Protein AF-A0A8X6K5Q6-F1 (afdb_monomer_lite)

Foldseek 3Di:
DPVLVV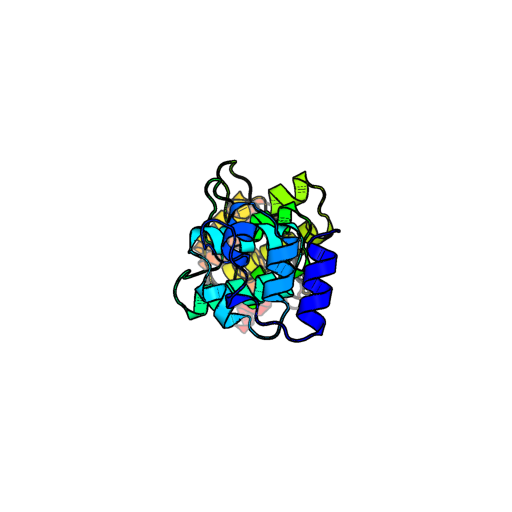LVVCLVVVHDQQQVADPVRQRPLAVCLVVVVLSVVVSVCVHPPNPVSCVSDDPVSLVSSLLVCLLVQVQVVNVVSVVVCCVVVVDVAQCDADPQRQGSLLNNLLNLNQVSNCCRCPVGVHDQLGATNVRDGSLRSNVVNVSPSSNVVSLVSLQVQLLVCLLVLVQVSVVSSVVVVNDQCDADPQGDGSLLNNLLNVNLVNNVVSVVVPHDLQGDGLFDGSLLSNLNNVDPSSNVVSLVSCVVVDVDSPCQQCPGGPVGDGSVNSNVVVVD

Organism: Trichonephila clavata (NCBI:txid2740835)

Radius of gyration: 26.66 Å; chains: 1; bounding box: 66×34×77 Å

Secondary structure (DSSP, 8-state):
--HHHHHHHHHHTT--GGG-B-TT--BHHHHHHHTT-HHHHHHHHHSS-HHHHHHHS-HHHHHHHHHHHHHHT-HHHHHHHHHHHHHTTS-S-TT---TTS--HHHHHHHTT-HHHHHIIIIIT---TT---TTS--HHHHHHHTT-HHHHHHHHHHHHHHHHHHHHHT-HHHHHHHHHTT--TT---TT---HHHHHHHHT-HHHHHHHHHTT--TT-B-SS-BHHHHHHHTT-HHHHHHHHHHHHHH-S--HHHHT---SSS--HHHHHHHHT-

InterPro domains:
  IPR002110 Ankyrin repeat [PF12796] (31-130)
  IPR002110 Ankyrin repeat [PF12796] (162-246)
  IPR002110 Ankyrin repeat [PR01415] (101-116)
  IPR002110 Ankyrin repeat [PR01415] (206-220)
  IPR002110 Ankyrin repeat [PS50088] (100-133)
  IPR002110 Ankyrin repeat [PS50088] (162-189)
  IPR002110 Ankyrin repeat [PS50088] (190-222)
  IPR002110 Ankyrin repeat [SM00248] (24-53)
  IPR002110 Ankyrin repeat [SM00248] (100-130)
  IPR002110 Ankyrin repeat [SM00248] (157-186)
  IPR002110 Ankyrin repeat [SM00248] (190-219)
  IPR002110 Ankyrin repeat [SM00248] (222-251)
  IPR036770 Ankyrin repeat-containing domain superfamily [G3DSA:1.25.40.20] (6-158)
  IPR036770 Ankyrin repeat-containing domain superfamily [G3DSA:1.25.40.20] (159-222)
  IPR036770 Ankyrin repeat-containing domain superfamily [G3DSA:1.25.40.20] (223-276)
  IPR036770 Ankyrin repeat-containing domain superfamily [SSF48403] (10-275)

Sequence (276 aa):
MDIGILLSFLLRNNANFSDLKNAEKDSLLDYSAQNFDWDIVKLFIENDRRDDYFDQLDDQQRMCCLYHFISVGNLGITKFFIEQLIRKERISSVNVPSNHGETFLHLAAKNDKLDIVQYLVNEKGADITVINTDKKTPKDLATEKNCTSVVEFLEQALQKRLFYAAVQGDLDMVKTLINQGVNIDVKDNDNWTSLHFATYTGHLELVKYLLEEGANVLAKNNHDTVLHLAVSSNKEEIIKLVLDKIKETQRDVSQYIDAKDTEGDTPLMWAAENGE

Structure (mmCIF, N/CA/C/O backbone):
data_AF-A0A8X6K5Q6-F1
#
_entry.id   AF-A0A8X6K5Q6-F1
#
loop_
_atom_site.group_PDB
_atom_site.id
_atom_site.type_symbol
_atom_site.label_atom_id
_atom_site.label_alt_id
_atom_site.label_comp_id
_atom_site.label_asym_id
_atom_site.label_entity_id
_atom_site.label_seq_id
_atom_site.pdbx_PDB_ins_code
_atom_site.Cartn_x
_atom_site.Cartn_y
_atom_site.Cartn_z
_atom_site.occupancy
_atom_site.B_iso_or_equiv
_atom_site.auth_seq_id
_atom_site.auth_comp_id
_atom_site.auth_asym_id
_atom_site.auth_atom_id
_atom_site.pdbx_PDB_model_num
ATOM 1 N N . MET A 1 1 ? 25.560 11.903 -39.028 1.00 54.06 1 MET A N 1
ATOM 2 C CA . MET A 1 1 ? 24.178 11.404 -39.157 1.00 54.06 1 MET A CA 1
ATOM 3 C C . MET A 1 1 ? 23.832 10.813 -37.814 1.00 54.06 1 MET A C 1
ATOM 5 O O . MET A 1 1 ? 24.610 9.999 -37.337 1.00 54.06 1 MET A O 1
ATOM 9 N N . ASP A 1 2 ? 22.781 11.309 -37.173 1.00 73.38 2 ASP A N 1
ATOM 10 C CA . ASP A 1 2 ? 22.318 10.762 -35.899 1.00 73.38 2 ASP A CA 1
ATOM 11 C C . ASP A 1 2 ? 21.959 9.284 -36.107 1.00 73.38 2 ASP A C 1
ATOM 13 O O . ASP A 1 2 ? 21.214 8.947 -37.037 1.00 73.38 2 ASP A O 1
ATOM 17 N N . ILE A 1 3 ? 22.559 8.402 -35.308 1.00 68.56 3 ILE A N 1
ATOM 18 C CA . ILE A 1 3 ? 22.386 6.958 -35.456 1.00 68.56 3 ILE A CA 1
ATOM 19 C C . ILE A 1 3 ? 20.924 6.560 -35.213 1.00 68.56 3 ILE A C 1
ATOM 21 O O . ILE A 1 3 ? 20.424 5.673 -35.898 1.00 68.56 3 ILE A O 1
ATOM 25 N N . GLY A 1 4 ? 20.193 7.289 -34.362 1.00 65.88 4 GLY A N 1
ATOM 26 C CA . GLY A 1 4 ? 18.762 7.098 -34.133 1.00 65.88 4 GLY A CA 1
ATOM 27 C C . GLY A 1 4 ? 17.911 7.446 -35.358 1.00 65.88 4 GLY A C 1
ATOM 28 O O . GLY A 1 4 ? 16.949 6.741 -35.674 1.00 65.88 4 GLY A O 1
ATOM 29 N N . ILE A 1 5 ? 18.287 8.474 -36.130 1.00 71.94 5 ILE A N 1
ATOM 30 C CA . ILE A 1 5 ? 17.605 8.813 -37.396 1.00 71.94 5 ILE A CA 1
ATOM 31 C C . ILE A 1 5 ? 17.843 7.721 -38.444 1.00 71.94 5 ILE A C 1
ATOM 33 O O . ILE A 1 5 ? 16.908 7.307 -39.131 1.00 71.94 5 ILE A O 1
ATOM 37 N N . LEU A 1 6 ? 19.075 7.219 -38.557 1.00 73.69 6 LEU A N 1
ATOM 38 C CA . LEU A 1 6 ? 19.376 6.126 -39.481 1.00 73.69 6 LEU A CA 1
ATOM 39 C C . LEU A 1 6 ? 18.628 4.845 -39.085 1.00 73.69 6 LEU A C 1
ATOM 41 O O . LEU A 1 6 ? 18.011 4.210 -39.937 1.00 73.69 6 LEU A O 1
ATOM 45 N N . LEU A 1 7 ? 18.649 4.478 -37.803 1.00 71.56 7 LEU A N 1
ATOM 46 C CA . LEU A 1 7 ? 17.993 3.271 -37.304 1.00 71.56 7 LEU A CA 1
ATOM 47 C C . LEU A 1 7 ? 16.475 3.355 -37.449 1.00 71.56 7 LEU A C 1
ATOM 49 O O . LEU A 1 7 ? 15.870 2.416 -37.953 1.00 71.56 7 LEU A O 1
ATOM 53 N N . SER A 1 8 ? 15.854 4.488 -37.113 1.00 70.25 8 SER A N 1
ATOM 54 C CA . SER A 1 8 ? 14.412 4.687 -37.324 1.00 70.25 8 SER A CA 1
ATOM 55 C C . SER A 1 8 ? 14.015 4.623 -38.803 1.00 70.25 8 SER A C 1
ATOM 57 O O . SER A 1 8 ? 12.968 4.064 -39.134 1.00 70.25 8 SER A O 1
ATOM 59 N N . PHE A 1 9 ? 14.856 5.128 -39.713 1.00 76.06 9 PHE A N 1
ATOM 60 C CA . PHE A 1 9 ? 14.654 4.958 -41.152 1.00 76.06 9 PHE A CA 1
ATOM 61 C C . PHE A 1 9 ? 14.750 3.486 -41.570 1.00 76.06 9 PHE A C 1
ATOM 63 O O . PHE A 1 9 ? 13.874 2.996 -42.279 1.00 76.06 9 PHE A O 1
ATOM 70 N N . LEU A 1 10 ? 15.775 2.764 -41.116 1.00 72.44 10 LEU A N 1
ATOM 71 C CA . LEU A 1 10 ? 15.946 1.340 -41.416 1.00 72.44 10 LEU A CA 1
ATOM 72 C C . LEU A 1 10 ? 14.783 0.497 -40.859 1.00 72.44 10 LEU A C 1
ATOM 74 O O . LEU A 1 10 ? 14.306 -0.414 -41.535 1.00 72.44 10 LEU A O 1
ATOM 78 N N . LEU A 1 11 ? 14.279 0.847 -39.672 1.00 67.56 11 LEU A N 1
ATOM 79 C CA . LEU A 1 11 ? 13.154 0.188 -39.007 1.00 67.56 11 LEU A CA 1
ATOM 80 C C . LEU A 1 11 ? 11.868 0.330 -39.822 1.00 67.56 11 LEU A C 1
ATOM 82 O O . LEU A 1 11 ? 11.194 -0.659 -40.093 1.00 67.56 11 LEU A O 1
ATOM 86 N N . ARG A 1 12 ? 11.581 1.540 -40.322 1.00 69.94 12 ARG A N 1
ATOM 87 C CA . ARG A 1 12 ? 10.435 1.799 -41.216 1.00 69.94 12 ARG A CA 1
ATOM 88 C C . ARG A 1 12 ? 10.497 1.033 -42.540 1.00 69.94 12 ARG A C 1
ATOM 90 O O . ARG A 1 12 ? 9.484 0.942 -43.225 1.00 69.94 12 ARG A O 1
ATOM 97 N N . ASN A 1 13 ? 11.663 0.505 -42.907 1.00 74.38 13 ASN A N 1
ATOM 98 C CA . ASN A 1 13 ? 11.880 -0.260 -44.132 1.00 74.38 13 ASN A CA 1
ATOM 99 C C . ASN A 1 13 ? 12.03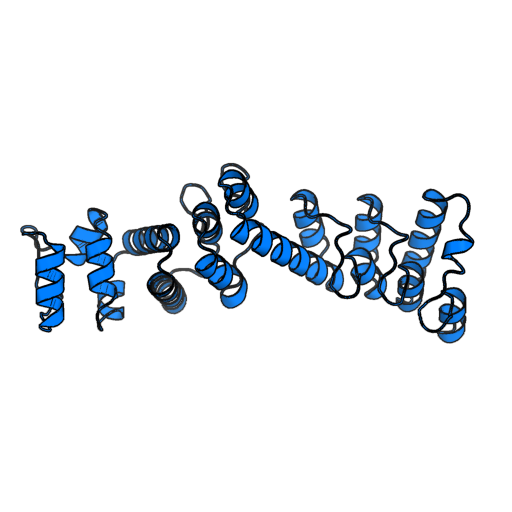3 -1.774 -43.877 1.00 74.38 13 ASN A C 1
ATOM 101 O O . ASN A 1 13 ? 12.533 -2.482 -44.748 1.00 74.38 13 ASN A O 1
ATOM 105 N N . ASN A 1 14 ? 11.602 -2.284 -42.713 1.00 67.88 14 ASN A N 1
ATOM 106 C CA . ASN A 1 14 ? 11.665 -3.707 -42.343 1.00 67.88 14 ASN A CA 1
ATOM 107 C C . ASN A 1 14 ? 13.076 -4.318 -42.426 1.00 67.88 14 ASN A C 1
ATOM 109 O O . ASN A 1 14 ? 13.229 -5.505 -42.726 1.00 67.88 14 ASN A O 1
ATOM 113 N N . ALA A 1 15 ? 14.122 -3.526 -42.169 1.00 66.75 15 ALA A N 1
ATOM 114 C CA . ALA A 1 15 ? 15.468 -4.074 -42.062 1.00 66.75 15 ALA A CA 1
ATOM 115 C C . ALA A 1 15 ? 15.535 -5.093 -40.907 1.00 66.75 15 ALA A C 1
ATOM 117 O O . ALA A 1 15 ? 14.907 -4.910 -39.866 1.00 66.75 15 ALA A O 1
ATOM 118 N N . ASN A 1 16 ? 16.283 -6.184 -41.085 1.00 64.50 16 ASN A N 1
ATOM 119 C CA . ASN A 1 16 ? 16.520 -7.146 -40.013 1.00 64.50 16 ASN A CA 1
ATOM 120 C C . ASN A 1 16 ? 17.757 -6.721 -39.212 1.00 64.50 16 ASN A C 1
ATOM 122 O O . ASN A 1 16 ? 18.869 -6.720 -39.738 1.00 64.50 16 ASN A O 1
ATOM 126 N N . PHE A 1 17 ? 17.567 -6.343 -37.950 1.00 62.47 17 PHE A N 1
ATOM 127 C CA . PHE A 1 17 ? 18.635 -5.781 -37.118 1.00 62.47 17 PHE A CA 1
ATOM 128 C C . PHE A 1 17 ? 19.492 -6.853 -36.439 1.00 62.47 17 PHE A C 1
ATOM 130 O O . PHE A 1 17 ? 20.546 -6.514 -35.908 1.00 62.47 17 PHE A O 1
ATOM 137 N N . SER A 1 18 ? 19.104 -8.136 -36.512 1.00 58.97 18 SER A N 1
ATOM 138 C CA . SER A 1 18 ? 19.911 -9.259 -36.002 1.00 58.97 18 SER A CA 1
ATOM 139 C C . SER A 1 18 ? 21.313 -9.329 -36.619 1.00 58.97 18 SER A C 1
ATOM 141 O O . SER A 1 18 ? 22.222 -9.931 -36.046 1.00 58.97 18 SER A O 1
ATOM 143 N N . ASP A 1 19 ? 21.484 -8.716 -37.792 1.00 59.59 19 ASP A N 1
ATOM 144 C CA . ASP A 1 19 ? 22.719 -8.756 -38.570 1.00 59.59 19 ASP A CA 1
ATOM 145 C C . ASP A 1 19 ? 23.570 -7.489 -38.389 1.00 59.59 19 ASP A C 1
ATOM 147 O O . ASP A 1 19 ? 24.724 -7.454 -38.824 1.00 59.59 19 ASP A O 1
ATOM 151 N N . LEU A 1 20 ? 23.033 -6.451 -37.732 1.00 63.94 20 LEU A N 1
ATOM 152 C CA . LEU A 1 20 ? 23.785 -5.242 -37.413 1.00 63.94 20 LEU A CA 1
ATOM 153 C C . LEU A 1 20 ? 24.695 -5.530 -36.232 1.00 63.94 20 LEU A C 1
ATOM 155 O O . LEU A 1 20 ? 24.295 -5.445 -35.072 1.00 63.94 20 LEU A O 1
ATOM 159 N N . LYS A 1 21 ? 25.930 -5.884 -36.562 1.00 64.25 21 LYS A N 1
ATOM 160 C CA . LYS A 1 21 ? 26.968 -6.163 -35.588 1.00 64.25 21 LYS A CA 1
ATOM 161 C C . LYS A 1 21 ? 28.014 -5.061 -35.573 1.00 64.25 21 LYS A C 1
ATOM 163 O O . LYS A 1 21 ? 28.342 -4.501 -36.621 1.00 64.25 21 LYS A O 1
ATOM 168 N N . ASN A 1 22 ? 28.538 -4.753 -34.391 1.00 63.75 22 ASN A N 1
ATOM 169 C CA . ASN A 1 22 ? 29.693 -3.865 -34.267 1.00 63.75 22 ASN A CA 1
ATOM 170 C C . ASN A 1 22 ? 30.965 -4.556 -34.821 1.00 63.75 22 ASN A C 1
ATOM 172 O O . ASN A 1 22 ? 30.940 -5.710 -35.262 1.00 63.75 22 ASN A O 1
ATOM 176 N N . ALA A 1 23 ? 32.103 -3.855 -34.798 1.00 60.56 23 ALA A N 1
ATOM 177 C CA . ALA A 1 23 ? 33.383 -4.407 -35.258 1.00 60.56 23 ALA A CA 1
ATOM 178 C C . ALA A 1 23 ? 33.829 -5.665 -34.478 1.00 60.56 23 ALA A C 1
ATOM 180 O O . ALA A 1 23 ? 34.591 -6.476 -35.005 1.00 60.56 23 ALA A O 1
ATOM 181 N N . GLU A 1 24 ? 33.322 -5.844 -33.258 1.00 57.84 24 GLU A N 1
ATOM 182 C CA . GLU A 1 24 ? 33.603 -6.965 -32.354 1.00 57.84 24 GLU A CA 1
ATOM 183 C C . GLU A 1 24 ? 32.607 -8.130 -32.518 1.00 57.84 24 GLU A C 1
ATOM 185 O O . GLU A 1 24 ? 32.797 -9.196 -31.940 1.00 57.84 24 GLU A O 1
ATOM 190 N N . LYS A 1 25 ? 31.635 -7.989 -33.433 1.00 60.16 25 LYS A N 1
ATOM 191 C CA . LYS A 1 25 ? 30.542 -8.927 -33.743 1.00 60.16 25 LYS A CA 1
ATOM 192 C C . LYS A 1 25 ? 29.409 -8.994 -32.710 1.00 60.16 25 LYS A C 1
ATOM 194 O O . LYS A 1 25 ? 28.555 -9.878 -32.847 1.00 60.16 25 LYS A O 1
ATOM 199 N N . ASP A 1 26 ? 29.349 -8.072 -31.758 1.00 65.75 26 ASP A N 1
ATOM 200 C CA . ASP A 1 26 ? 28.213 -7.967 -30.838 1.00 65.75 26 ASP A CA 1
ATOM 201 C C . ASP A 1 26 ? 26.988 -7.442 -31.576 1.00 65.75 26 ASP A C 1
ATOM 203 O O . ASP A 1 26 ? 27.114 -6.601 -32.473 1.00 65.75 26 ASP A O 1
ATOM 207 N N . SER A 1 27 ? 25.802 -7.921 -31.192 1.00 73.81 27 SER A N 1
ATOM 208 C CA . SER A 1 27 ? 24.539 -7.338 -31.649 1.00 73.81 27 SER A CA 1
ATOM 209 C C . SER A 1 27 ? 24.523 -5.848 -31.310 1.00 73.81 27 SER A C 1
ATOM 211 O O . SER A 1 27 ? 24.939 -5.450 -30.220 1.00 73.81 27 SER A O 1
ATOM 213 N N . LEU A 1 28 ? 24.026 -5.003 -32.217 1.00 73.50 28 LEU A N 1
ATOM 214 C CA . LEU A 1 28 ? 23.855 -3.577 -31.934 1.00 73.50 28 LEU A CA 1
ATOM 215 C C . LEU A 1 28 ? 22.991 -3.353 -30.684 1.00 73.50 28 LEU A C 1
ATOM 217 O O . LEU A 1 28 ? 23.249 -2.419 -29.935 1.00 73.50 28 LEU A O 1
ATOM 221 N N . LEU A 1 29 ? 22.021 -4.239 -30.430 1.00 74.06 29 LEU A N 1
ATOM 222 C CA . LEU A 1 29 ? 21.218 -4.214 -29.210 1.00 74.06 29 LEU A CA 1
ATOM 223 C C . LEU A 1 29 ? 22.078 -4.427 -27.955 1.00 74.06 29 LEU A C 1
ATOM 225 O O . LEU A 1 29 ? 21.969 -3.643 -27.014 1.00 74.06 29 LEU A O 1
ATOM 229 N N . ASP A 1 30 ? 22.948 -5.441 -27.960 1.00 72.44 30 ASP A N 1
ATOM 230 C CA . ASP A 1 30 ? 23.836 -5.746 -26.831 1.00 72.44 30 ASP A CA 1
ATOM 231 C C . ASP A 1 30 ? 24.813 -4.598 -26.590 1.00 72.44 30 ASP A C 1
ATOM 233 O O . ASP A 1 30 ? 24.982 -4.152 -25.456 1.00 72.44 30 ASP A O 1
ATOM 237 N N . TYR A 1 31 ? 25.402 -4.060 -27.661 1.00 75.38 31 TYR A N 1
ATOM 238 C CA . TYR A 1 31 ? 26.300 -2.914 -27.580 1.00 75.38 31 TYR A CA 1
ATOM 239 C C . TYR A 1 31 ? 25.591 -1.672 -27.023 1.00 75.38 31 TYR A C 1
ATOM 241 O O . TYR A 1 31 ? 26.119 -1.012 -26.127 1.00 75.38 31 TYR A O 1
ATOM 249 N N . SER A 1 32 ? 24.385 -1.356 -27.503 1.00 78.44 32 SER A N 1
ATOM 250 C CA . SER A 1 32 ? 23.593 -0.233 -26.994 1.00 78.44 32 SER A CA 1
ATOM 251 C C . SER A 1 32 ? 23.201 -0.430 -25.530 1.00 78.44 32 SER A C 1
ATOM 253 O O . SER A 1 32 ? 23.339 0.502 -24.743 1.00 78.44 32 SER A O 1
ATOM 255 N N . ALA A 1 33 ? 22.799 -1.637 -25.126 1.00 78.19 33 ALA A N 1
ATOM 256 C CA . ALA A 1 33 ? 22.490 -1.940 -23.731 1.00 78.19 33 ALA A CA 1
ATOM 257 C C . ALA A 1 33 ? 23.728 -1.829 -22.820 1.00 78.19 33 ALA A C 1
ATOM 259 O O . ALA A 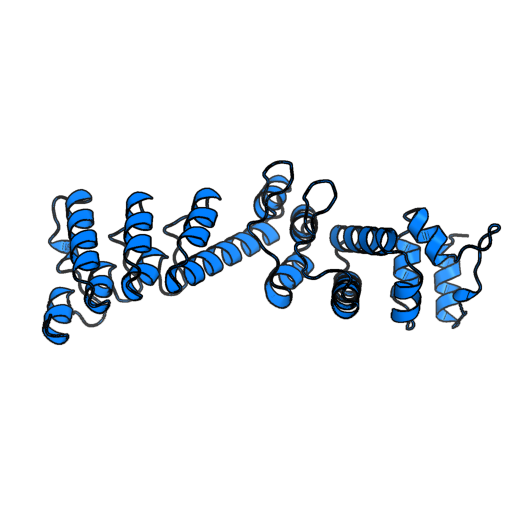1 33 ? 23.635 -1.259 -21.735 1.00 78.19 33 ALA A O 1
ATOM 260 N N . GLN A 1 34 ? 24.897 -2.310 -23.266 1.00 77.88 34 GLN A N 1
ATOM 261 C CA . GLN A 1 34 ? 26.168 -2.179 -22.535 1.00 77.88 34 GLN A CA 1
ATOM 262 C C . GLN A 1 34 ? 26.615 -0.721 -22.381 1.00 77.88 34 GLN A C 1
ATOM 264 O O . GLN A 1 34 ? 27.179 -0.352 -21.353 1.00 77.88 34 GLN A O 1
ATOM 269 N N . ASN A 1 35 ? 26.361 0.110 -23.394 1.00 79.56 35 ASN A N 1
ATOM 270 C CA . ASN A 1 35 ? 26.736 1.525 -23.405 1.00 79.56 35 ASN A CA 1
ATOM 271 C C . ASN A 1 35 ? 25.619 2.455 -22.906 1.00 79.56 35 ASN A C 1
ATOM 273 O O . ASN A 1 35 ? 25.768 3.672 -22.992 1.00 79.56 35 ASN A O 1
ATOM 277 N N . PHE A 1 36 ? 24.534 1.907 -22.345 1.00 78.38 36 PHE A N 1
ATOM 278 C CA . PHE A 1 36 ? 23.407 2.671 -21.798 1.00 78.38 36 PHE A CA 1
ATOM 279 C C . PHE A 1 36 ? 22.699 3.568 -22.838 1.00 78.38 36 PHE A C 1
ATOM 281 O O . PHE A 1 36 ? 22.115 4.594 -22.487 1.00 78.38 36 PHE A O 1
ATOM 288 N N . ASP A 1 37 ? 22.731 3.183 -24.118 1.00 80.81 37 ASP A N 1
ATOM 289 C CA . ASP A 1 37 ? 22.041 3.872 -25.213 1.00 80.81 37 ASP A CA 1
ATOM 290 C C . ASP A 1 37 ? 20.584 3.396 -25.311 1.00 80.81 37 ASP A C 1
ATOM 292 O O . ASP A 1 37 ? 20.189 2.560 -26.134 1.00 80.81 37 ASP A O 1
ATOM 296 N N . TRP A 1 38 ? 19.779 3.899 -24.380 1.00 80.38 38 TRP A N 1
ATOM 297 C CA . TRP A 1 38 ? 18.416 3.431 -24.171 1.00 80.38 38 TRP A CA 1
ATOM 298 C C . TRP A 1 38 ? 17.426 3.873 -25.242 1.00 80.38 38 TRP A C 1
ATOM 300 O O . TRP A 1 38 ? 16.400 3.215 -25.408 1.00 80.38 38 TRP A O 1
ATOM 310 N N . ASP A 1 39 ? 17.727 4.929 -25.996 1.00 77.50 39 ASP A N 1
ATOM 311 C CA . ASP A 1 39 ? 16.902 5.350 -27.128 1.00 77.50 39 ASP A CA 1
ATOM 312 C C . ASP A 1 39 ? 16.972 4.319 -28.256 1.00 77.50 39 ASP A C 1
ATOM 314 O O . ASP A 1 39 ? 15.946 3.959 -28.838 1.00 77.50 39 ASP A O 1
ATOM 318 N N . ILE A 1 40 ? 18.160 3.759 -28.506 1.00 76.06 40 ILE A N 1
ATOM 319 C CA . ILE A 1 40 ? 18.309 2.643 -29.439 1.00 76.06 40 ILE A CA 1
ATOM 320 C C . ILE A 1 40 ? 17.610 1.398 -28.891 1.00 76.06 40 ILE A C 1
ATOM 322 O O . ILE A 1 40 ? 16.802 0.801 -29.597 1.00 76.06 40 ILE A O 1
ATOM 326 N N . VAL A 1 41 ? 17.840 1.025 -27.629 1.00 77.06 41 VAL A N 1
ATOM 327 C CA . VAL A 1 41 ? 17.178 -0.150 -27.024 1.00 77.06 41 VAL A CA 1
ATOM 328 C C . VAL A 1 41 ? 15.650 -0.028 -27.102 1.00 77.06 41 VAL A C 1
ATOM 330 O O . VAL A 1 41 ? 14.968 -0.972 -27.502 1.00 77.06 41 VAL A O 1
ATOM 333 N N . LYS A 1 42 ? 15.109 1.159 -26.805 1.00 78.81 42 LYS A N 1
ATOM 334 C CA . LYS A 1 42 ? 13.686 1.485 -26.945 1.00 78.81 42 LYS A CA 1
ATOM 335 C C . LYS A 1 42 ? 13.202 1.268 -28.371 1.00 78.81 42 LYS A C 1
ATOM 337 O O . LYS A 1 42 ? 12.192 0.596 -28.554 1.00 78.81 42 LYS A O 1
ATOM 342 N N . LEU A 1 43 ? 13.918 1.804 -29.363 1.00 77.56 43 LEU A N 1
ATOM 343 C CA . LEU A 1 43 ? 13.578 1.608 -30.769 1.00 77.56 43 LEU A CA 1
ATOM 344 C C . LEU A 1 43 ? 13.499 0.117 -31.093 1.00 77.56 43 LEU A C 1
ATOM 346 O O . LEU A 1 43 ? 12.496 -0.321 -31.636 1.00 77.56 43 LEU A O 1
ATOM 350 N N . PHE A 1 44 ? 14.487 -0.687 -30.710 1.00 76.06 44 PHE A N 1
ATOM 351 C CA . PHE A 1 44 ? 14.461 -2.132 -30.949 1.00 76.06 44 PHE A CA 1
ATOM 352 C C . PHE A 1 44 ? 13.229 -2.810 -30.324 1.00 76.06 44 PHE A C 1
ATOM 354 O O . PHE A 1 44 ? 12.520 -3.542 -31.015 1.00 76.06 44 PHE A O 1
ATOM 361 N N . ILE A 1 45 ? 12.918 -2.507 -29.060 1.00 74.88 45 ILE A N 1
ATOM 362 C CA . ILE A 1 45 ? 11.758 -3.070 -28.348 1.00 74.88 45 ILE A CA 1
ATOM 363 C C . ILE A 1 45 ? 10.429 -2.595 -28.954 1.00 74.88 45 ILE A C 1
ATOM 365 O O . ILE A 1 45 ? 9.453 -3.335 -28.985 1.00 74.88 45 ILE A O 1
ATOM 369 N N . GLU A 1 46 ? 10.322 -1.361 -29.435 1.00 75.06 46 GLU A N 1
ATOM 370 C CA . GLU A 1 46 ? 9.049 -0.861 -29.966 1.00 75.06 46 GLU A CA 1
ATOM 371 C C . GLU A 1 46 ? 8.633 -1.539 -31.278 1.00 75.06 46 GLU A C 1
ATOM 373 O O . GLU A 1 46 ? 7.447 -1.522 -31.609 1.00 75.06 46 GLU A O 1
ATOM 378 N N . ASN A 1 47 ? 9.560 -2.201 -31.969 1.00 73.25 47 ASN A N 1
ATOM 379 C CA . ASN A 1 47 ? 9.274 -2.938 -33.195 1.00 73.25 47 ASN A CA 1
ATOM 380 C C . ASN A 1 47 ? 8.717 -4.346 -32.933 1.00 73.25 47 ASN A C 1
ATOM 382 O O . ASN A 1 47 ? 8.933 -4.931 -31.875 1.00 73.25 47 ASN A O 1
ATOM 386 N N . ASP A 1 48 ? 8.023 -4.909 -33.930 1.00 59.34 48 ASP A N 1
ATOM 387 C CA . ASP A 1 48 ? 7.192 -6.134 -33.870 1.00 59.34 48 ASP A CA 1
ATOM 388 C C . ASP A 1 48 ? 7.900 -7.447 -33.441 1.00 59.34 48 ASP A C 1
ATOM 390 O O . ASP A 1 48 ? 7.291 -8.515 -33.466 1.00 59.34 48 ASP A O 1
ATOM 394 N N . ARG A 1 49 ? 9.172 -7.412 -33.016 1.00 63.34 49 ARG A N 1
ATOM 395 C CA . ARG A 1 49 ? 9.969 -8.584 -32.588 1.00 63.34 49 ARG A CA 1
ATOM 396 C C . ARG A 1 49 ? 10.453 -8.505 -31.137 1.00 63.34 49 ARG A C 1
ATOM 398 O O . ARG A 1 49 ? 11.587 -8.848 -30.821 1.00 63.34 49 ARG A O 1
ATOM 405 N N . ARG A 1 50 ? 9.584 -8.044 -30.238 1.00 67.12 50 ARG A N 1
ATOM 406 C CA . ARG A 1 50 ? 9.883 -7.835 -28.809 1.00 67.12 50 ARG A CA 1
ATOM 407 C C . ARG A 1 50 ? 10.488 -9.042 -28.087 1.00 67.12 50 ARG A C 1
ATOM 409 O O . ARG A 1 50 ? 11.423 -8.869 -27.308 1.00 67.12 50 ARG A O 1
ATOM 416 N N . ASP A 1 51 ? 9.967 -10.239 -28.347 1.00 69.56 51 ASP A N 1
ATOM 417 C CA . ASP A 1 51 ? 10.403 -11.464 -27.663 1.00 69.56 51 ASP A CA 1
ATOM 418 C C . ASP A 1 51 ? 11.843 -11.855 -28.056 1.00 69.56 51 ASP A C 1
ATOM 420 O O . ASP A 1 51 ? 12.648 -12.161 -27.177 1.00 69.56 51 ASP A O 1
ATOM 424 N N . ASP A 1 52 ? 12.203 -11.738 -29.342 1.00 73.19 52 ASP A N 1
ATOM 425 C CA . ASP A 1 52 ? 13.555 -12.045 -29.839 1.00 73.19 52 ASP A CA 1
ATOM 426 C C . ASP A 1 52 ? 14.617 -11.140 -29.199 1.00 73.19 52 ASP A C 1
ATOM 428 O O . ASP A 1 52 ? 15.727 -11.579 -28.900 1.00 73.19 52 ASP A O 1
ATOM 432 N N . TYR A 1 53 ? 14.283 -9.864 -28.988 1.00 75.00 53 TYR A N 1
ATOM 433 C CA . TYR A 1 53 ? 15.194 -8.892 -28.384 1.00 75.00 53 TYR A CA 1
ATOM 434 C C . TYR A 1 53 ? 15.344 -9.093 -26.881 1.00 75.00 53 TYR A C 1
ATOM 436 O O . TYR A 1 53 ? 16.451 -8.996 -26.357 1.00 75.00 53 TYR A O 1
ATOM 444 N N . PHE A 1 54 ? 14.257 -9.418 -26.181 1.00 79.12 54 PHE A N 1
ATOM 445 C CA . PHE A 1 54 ? 14.327 -9.725 -24.756 1.00 79.12 54 PHE A CA 1
ATOM 446 C C . PHE A 1 54 ? 15.249 -10.924 -24.477 1.00 79.12 54 PHE A C 1
ATOM 448 O O . PHE A 1 54 ? 15.976 -10.933 -23.481 1.00 79.12 54 PHE A O 1
ATOM 455 N N . ASP A 1 55 ? 15.239 -11.926 -25.360 1.00 81.94 55 ASP A N 1
ATOM 456 C CA . ASP A 1 55 ? 16.055 -13.134 -25.224 1.00 81.94 55 ASP A CA 1
ATOM 457 C C . ASP A 1 55 ? 17.545 -12.926 -25.540 1.00 81.94 55 ASP A C 1
ATOM 459 O O . ASP A 1 55 ? 18.367 -13.675 -25.013 1.00 81.94 55 ASP A O 1
ATOM 463 N N . GLN A 1 56 ? 17.901 -11.893 -26.313 1.00 79.62 56 GLN A N 1
ATOM 464 C CA . GLN A 1 56 ? 19.299 -11.517 -26.582 1.00 79.62 56 GLN A CA 1
ATOM 465 C C . GLN A 1 56 ? 19.982 -10.876 -25.371 1.00 79.62 56 GLN A C 1
ATOM 467 O O . GLN A 1 56 ? 21.149 -11.152 -25.116 1.00 79.62 56 GLN A O 1
ATOM 472 N N . LEU A 1 57 ? 19.240 -10.075 -24.604 1.00 81.62 57 LEU A N 1
ATOM 473 C CA . LEU A 1 57 ? 19.775 -9.398 -23.427 1.00 81.62 57 LEU A CA 1
ATOM 474 C C . LEU A 1 57 ? 20.103 -10.397 -22.311 1.00 81.62 57 LEU A C 1
ATOM 476 O O . LEU A 1 57 ? 19.315 -11.298 -22.024 1.00 81.62 57 LEU A O 1
ATOM 480 N N . ASP A 1 58 ? 21.219 -10.206 -21.617 1.00 85.25 58 ASP A N 1
ATOM 481 C CA . ASP A 1 58 ? 21.505 -10.938 -20.383 1.00 85.25 58 ASP A CA 1
ATOM 482 C C . ASP A 1 58 ? 20.644 -10.438 -19.197 1.00 85.25 58 ASP A C 1
ATOM 484 O O . ASP A 1 58 ? 19.922 -9.439 -19.281 1.00 85.25 58 ASP A O 1
ATOM 488 N N . ASP A 1 59 ? 20.679 -11.150 -18.066 1.00 85.38 59 ASP A N 1
ATOM 489 C CA . ASP A 1 59 ? 19.844 -10.816 -16.901 1.00 85.38 59 ASP A CA 1
ATOM 490 C C . ASP A 1 59 ? 20.192 -9.444 -16.287 1.00 85.38 59 ASP A C 1
ATOM 492 O O . ASP A 1 59 ? 19.300 -8.739 -15.804 1.00 85.38 59 ASP A O 1
ATOM 496 N N . GLN A 1 60 ? 21.458 -9.019 -16.354 1.00 85.00 60 GLN A N 1
ATOM 497 C CA . GLN A 1 60 ? 21.884 -7.708 -15.866 1.00 85.00 60 GLN A CA 1
ATOM 498 C C . GLN A 1 60 ? 21.367 -6.597 -16.785 1.00 85.00 60 GLN A C 1
ATOM 500 O O . GLN A 1 60 ? 20.784 -5.621 -16.308 1.00 85.00 60 GLN A O 1
ATOM 505 N N . GLN A 1 61 ? 21.517 -6.761 -18.097 1.00 85.25 61 GLN A N 1
ATOM 506 C CA . GLN A 1 61 ? 21.016 -5.837 -19.107 1.00 85.25 61 GLN A CA 1
ATOM 507 C C . GLN A 1 61 ? 19.497 -5.701 -19.024 1.00 85.25 61 GLN A C 1
ATOM 509 O O . GLN A 1 61 ? 18.995 -4.577 -19.034 1.00 85.25 61 GLN A O 1
ATOM 514 N N . ARG A 1 62 ? 18.756 -6.808 -18.870 1.00 89.56 62 ARG A N 1
ATOM 515 C CA . ARG A 1 62 ? 17.293 -6.785 -18.695 1.00 89.56 62 ARG A CA 1
ATOM 516 C C . ARG A 1 62 ? 16.875 -5.936 -17.498 1.00 89.56 62 ARG A C 1
ATOM 518 O O . ARG A 1 62 ? 15.973 -5.107 -17.622 1.00 89.56 62 ARG A O 1
ATOM 525 N N . MET A 1 63 ? 17.543 -6.115 -16.358 1.00 88.12 63 MET A N 1
ATOM 526 C CA . MET A 1 63 ? 17.257 -5.345 -15.145 1.00 88.12 63 MET A CA 1
ATOM 527 C C . MET A 1 63 ? 17.641 -3.870 -15.305 1.00 88.12 63 MET A C 1
ATOM 529 O O . MET A 1 63 ? 16.845 -3.001 -14.956 1.00 88.12 63 MET A O 1
ATOM 533 N N . CYS A 1 64 ? 18.801 -3.562 -15.894 1.00 86.94 64 CYS A N 1
ATOM 534 C CA . CYS A 1 64 ? 19.206 -2.185 -16.193 1.00 86.94 64 CYS A CA 1
ATOM 535 C C . CYS A 1 64 ? 18.218 -1.480 -17.135 1.00 86.94 64 CYS A C 1
ATOM 537 O O . CYS A 1 64 ? 17.810 -0.354 -16.843 1.00 86.94 64 CYS A O 1
ATOM 539 N N . CYS A 1 65 ? 17.781 -2.155 -18.205 1.00 87.56 65 CYS A N 1
ATOM 540 C CA . CYS A 1 65 ? 16.750 -1.656 -19.117 1.00 87.56 65 CYS A CA 1
ATOM 541 C C . CYS A 1 65 ? 15.464 -1.343 -18.351 1.00 87.56 65 CYS A C 1
ATOM 543 O O . CYS A 1 65 ? 14.923 -0.243 -18.450 1.00 87.56 65 CYS A O 1
ATOM 545 N N . LEU A 1 66 ? 14.982 -2.300 -17.553 1.00 91.31 66 LEU A N 1
ATOM 546 C CA . LEU A 1 66 ? 13.748 -2.142 -16.794 1.00 91.31 66 LEU A CA 1
ATOM 547 C C . LEU A 1 66 ? 13.830 -0.964 -15.813 1.00 91.31 66 LEU A C 1
ATOM 549 O O . LEU A 1 66 ? 12.928 -0.126 -15.790 1.00 91.31 66 LEU A O 1
ATOM 553 N N . TYR A 1 67 ? 14.920 -0.847 -15.054 1.00 90.31 67 TYR A N 1
ATOM 554 C CA . TYR A 1 67 ? 15.133 0.277 -14.142 1.00 90.31 67 TYR A CA 1
ATOM 555 C C . TYR A 1 67 ? 15.166 1.626 -14.864 1.00 90.31 67 TYR A C 1
ATOM 557 O O . TYR A 1 67 ? 14.571 2.597 -14.383 1.00 90.31 67 TYR A O 1
ATOM 565 N N . HIS A 1 68 ? 15.807 1.692 -16.032 1.00 89.62 68 HIS A N 1
ATOM 566 C CA . HIS A 1 68 ? 15.818 2.899 -16.846 1.00 89.62 68 HIS A CA 1
ATOM 567 C C . HIS A 1 68 ? 14.409 3.275 -17.322 1.00 89.62 68 HIS A C 1
ATOM 569 O O . HIS A 1 68 ? 13.967 4.403 -17.105 1.00 89.62 68 HIS A O 1
ATOM 575 N N . PHE A 1 69 ? 13.668 2.334 -17.913 1.00 91.44 69 PHE A N 1
ATOM 576 C CA . PHE A 1 69 ? 12.335 2.618 -18.449 1.00 91.44 69 PHE A CA 1
ATOM 577 C C . PHE A 1 69 ? 11.311 2.956 -17.365 1.00 91.44 69 PHE A C 1
ATOM 579 O O . PHE A 1 69 ? 10.458 3.814 -17.600 1.00 91.44 69 PHE A O 1
ATOM 586 N N . ILE A 1 70 ? 11.445 2.382 -16.165 1.00 94.06 70 ILE A N 1
ATOM 587 C CA . ILE A 1 70 ? 10.688 2.829 -14.990 1.00 94.06 70 ILE A CA 1
ATOM 588 C C . ILE A 1 70 ? 11.032 4.280 -14.656 1.00 94.06 70 ILE A C 1
ATOM 590 O O . ILE A 1 70 ? 10.131 5.085 -14.465 1.00 94.06 70 ILE A O 1
ATOM 594 N N . SER A 1 71 ? 12.316 4.635 -14.621 1.00 91.19 71 SER A N 1
ATOM 595 C CA . SER A 1 71 ? 12.754 5.990 -14.258 1.00 91.19 71 SER A CA 1
ATOM 596 C C . SER A 1 71 ? 12.301 7.047 -15.272 1.00 91.19 71 SER A C 1
ATOM 598 O O . SER A 1 71 ? 11.928 8.154 -14.892 1.00 91.19 71 SER A O 1
ATOM 600 N N . VAL A 1 72 ? 12.283 6.709 -16.565 1.00 91.00 72 VAL A N 1
ATOM 601 C CA . VAL A 1 72 ? 11.808 7.607 -17.633 1.00 91.00 72 VAL A CA 1
ATOM 602 C C . VAL A 1 72 ? 10.278 7.676 -17.693 1.00 91.00 72 VAL A C 1
ATOM 604 O O . VAL A 1 72 ? 9.731 8.725 -18.039 1.00 91.00 72 VAL A O 1
ATOM 607 N N . GLY A 1 73 ? 9.573 6.620 -17.278 1.00 92.62 73 GLY A N 1
ATOM 608 C CA . GLY A 1 73 ? 8.109 6.557 -17.315 1.00 92.62 73 GLY A CA 1
ATOM 609 C C . GLY A 1 73 ? 7.548 5.902 -18.575 1.00 92.62 73 GLY A C 1
ATOM 610 O O . GLY A 1 73 ? 6.500 6.310 -19.062 1.00 92.62 73 GLY A O 1
ATOM 611 N N . ASN A 1 74 ? 8.247 4.924 -19.161 1.00 91.19 74 ASN A N 1
ATOM 612 C CA . ASN A 1 74 ? 7.729 4.194 -20.318 1.00 91.19 74 ASN A CA 1
ATOM 613 C C . ASN A 1 74 ? 6.906 2.979 -19.868 1.00 91.19 74 ASN A C 1
ATOM 615 O O . ASN A 1 74 ? 7.410 1.855 -19.841 1.00 91.19 74 ASN A O 1
ATOM 619 N N . LEU A 1 75 ? 5.626 3.203 -19.553 1.00 91.81 75 LEU A N 1
ATOM 620 C CA . LEU A 1 75 ? 4.723 2.152 -19.078 1.00 91.81 75 LEU A CA 1
ATOM 621 C C . LEU A 1 75 ? 4.666 0.942 -20.019 1.00 91.81 75 LEU A C 1
ATOM 623 O O . LEU A 1 75 ? 4.707 -0.189 -19.548 1.00 91.81 75 LEU A O 1
ATOM 627 N N . GLY A 1 76 ? 4.599 1.149 -21.338 1.00 90.00 76 GLY A N 1
ATOM 628 C CA . GLY A 1 76 ? 4.468 0.055 -22.307 1.00 90.00 76 GLY A CA 1
ATOM 629 C C . GLY A 1 76 ? 5.646 -0.922 -22.262 1.00 90.00 76 GLY A C 1
ATOM 630 O O . GLY A 1 76 ? 5.443 -2.137 -22.214 1.00 90.00 76 GLY A O 1
ATOM 631 N N . ILE A 1 77 ? 6.872 -0.394 -22.217 1.00 88.62 77 ILE A N 1
ATOM 632 C CA . ILE A 1 77 ? 8.082 -1.217 -22.103 1.00 88.62 77 ILE A CA 1
ATOM 633 C C . ILE A 1 77 ? 8.210 -1.801 -20.696 1.00 88.62 77 ILE A C 1
ATOM 635 O O . ILE A 1 77 ? 8.529 -2.980 -20.559 1.00 88.62 77 ILE A O 1
ATOM 639 N N . THR A 1 78 ? 7.901 -1.030 -19.651 1.00 93.06 78 THR A N 1
ATOM 640 C CA . THR A 1 78 ? 7.903 -1.527 -18.269 1.00 93.06 78 THR A CA 1
ATOM 641 C C . THR A 1 78 ? 6.953 -2.713 -18.089 1.00 93.06 78 THR A C 1
ATOM 643 O O . THR A 1 78 ? 7.356 -3.722 -17.508 1.00 93.06 78 THR A O 1
ATOM 646 N N . LYS A 1 79 ? 5.722 -2.636 -18.621 1.00 93.56 79 LYS A N 1
ATOM 647 C CA . LYS A 1 79 ? 4.761 -3.748 -18.599 1.00 93.56 79 LYS A CA 1
ATOM 648 C C . LYS A 1 79 ? 5.343 -4.973 -19.298 1.00 93.56 79 LYS A C 1
ATOM 650 O O . LYS A 1 79 ? 5.421 -6.031 -18.678 1.00 93.56 79 LYS A O 1
ATOM 655 N N . PHE A 1 80 ? 5.837 -4.792 -20.524 1.00 90.75 80 PHE A N 1
ATOM 656 C CA . PHE A 1 80 ? 6.439 -5.865 -21.313 1.00 90.75 80 PHE A CA 1
ATOM 657 C C . PHE A 1 80 ? 7.594 -6.561 -20.572 1.00 90.75 80 PHE A C 1
ATOM 659 O O . PHE A 1 80 ? 7.583 -7.781 -20.434 1.00 90.75 80 PHE A O 1
ATOM 666 N N . PHE A 1 81 ? 8.559 -5.806 -20.037 1.00 91.94 81 PHE A N 1
ATOM 667 C CA . PHE A 1 81 ? 9.706 -6.383 -19.328 1.00 91.94 81 PHE A CA 1
ATOM 668 C C . PHE A 1 81 ? 9.285 -7.140 -18.068 1.00 91.94 81 PHE A C 1
ATOM 670 O O . PHE A 1 81 ? 9.734 -8.264 -17.862 1.00 91.94 81 PHE A O 1
ATOM 677 N N . ILE A 1 82 ? 8.410 -6.561 -17.239 1.00 93.31 82 ILE A N 1
ATOM 678 C CA . ILE A 1 82 ? 7.942 -7.221 -16.011 1.00 93.31 82 ILE A CA 1
ATOM 679 C C . ILE A 1 82 ? 7.200 -8.519 -16.340 1.00 93.31 82 ILE A C 1
ATOM 681 O O . ILE A 1 82 ? 7.440 -9.542 -15.703 1.00 93.31 82 ILE A O 1
ATOM 685 N N . GLU A 1 83 ? 6.330 -8.507 -17.349 1.00 91.56 83 GLU A N 1
ATOM 686 C CA . GLU A 1 83 ? 5.576 -9.694 -17.757 1.00 91.56 83 GLU A CA 1
ATOM 687 C C . GLU A 1 83 ? 6.483 -10.799 -18.294 1.00 91.56 83 GLU A C 1
ATOM 689 O O . GLU A 1 83 ? 6.303 -11.957 -17.924 1.00 91.56 83 GLU A O 1
ATOM 694 N N . GLN A 1 84 ? 7.486 -10.460 -19.105 1.00 90.69 84 GLN A N 1
ATOM 695 C CA . GLN A 1 84 ? 8.441 -11.442 -19.620 1.00 90.69 84 GLN A CA 1
ATOM 696 C C . GLN A 1 84 ? 9.342 -12.005 -18.521 1.00 90.69 84 GLN A C 1
ATOM 698 O O . GLN A 1 84 ? 9.571 -13.214 -18.485 1.00 90.69 84 GLN A O 1
ATOM 703 N N . LEU A 1 85 ? 9.814 -11.162 -17.596 1.00 92.38 85 LEU A N 1
ATOM 704 C CA . LEU A 1 85 ? 10.623 -11.607 -16.460 1.00 92.38 85 LEU A CA 1
ATOM 705 C C . LEU A 1 85 ? 9.843 -12.572 -15.558 1.00 92.38 85 LEU A C 1
ATOM 707 O O . LEU A 1 85 ? 10.402 -13.582 -15.138 1.00 92.38 85 LEU A O 1
ATOM 711 N N . ILE A 1 86 ? 8.558 -12.306 -15.302 1.00 91.62 86 ILE A N 1
ATOM 712 C CA . ILE A 1 86 ? 7.695 -13.208 -14.525 1.00 91.62 86 ILE A CA 1
ATOM 713 C C . ILE A 1 86 ? 7.387 -14.484 -15.324 1.00 91.62 86 ILE A C 1
ATOM 715 O O . ILE A 1 86 ? 7.550 -15.584 -14.804 1.00 91.62 86 ILE A O 1
ATOM 719 N N . ARG A 1 87 ? 6.993 -14.366 -16.602 1.00 91.56 87 ARG A N 1
ATOM 720 C CA . ARG A 1 87 ? 6.642 -15.511 -17.469 1.00 91.56 87 ARG A CA 1
ATOM 721 C C . ARG A 1 87 ? 7.797 -16.494 -17.628 1.00 91.56 87 ARG A C 1
ATOM 723 O O . ARG A 1 87 ? 7.568 -17.694 -17.717 1.00 91.56 87 ARG A O 1
ATOM 730 N N . LYS A 1 88 ? 9.026 -15.985 -17.712 1.00 90.88 88 LYS A N 1
ATOM 731 C CA . LYS A 1 88 ? 10.250 -16.786 -17.848 1.00 90.88 88 LYS A CA 1
ATOM 732 C C . LYS A 1 88 ? 10.881 -17.136 -16.492 1.00 90.88 88 LYS A C 1
ATOM 734 O O . LYS A 1 88 ? 12.039 -17.543 -16.475 1.00 90.88 88 LYS A O 1
ATOM 739 N N . GLU A 1 89 ? 10.151 -16.944 -15.387 1.00 88.88 89 GLU A N 1
ATOM 740 C CA . GLU A 1 89 ? 10.561 -17.274 -14.012 1.00 88.88 89 GLU A CA 1
ATOM 741 C C . GLU A 1 89 ? 11.903 -16.643 -13.589 1.00 88.88 89 GLU A C 1
ATOM 743 O O . GLU A 1 89 ? 12.623 -17.164 -12.740 1.00 88.88 89 GLU A O 1
ATOM 748 N N . ARG A 1 90 ? 12.255 -15.493 -14.178 1.00 89.00 90 ARG A N 1
ATOM 749 C CA . ARG A 1 90 ? 13.477 -14.739 -13.850 1.00 89.00 90 ARG A CA 1
ATOM 750 C C . ARG A 1 90 ? 13.322 -13.946 -12.561 1.00 89.00 90 ARG A C 1
ATOM 752 O O . ARG A 1 90 ? 14.284 -13.794 -11.816 1.00 89.00 90 ARG A O 1
ATOM 759 N N . ILE A 1 91 ? 12.111 -13.456 -12.297 1.00 88.56 91 ILE A N 1
ATOM 760 C CA . ILE A 1 91 ? 11.726 -12.844 -11.023 1.00 88.56 91 ILE A CA 1
ATOM 761 C C . ILE A 1 91 ? 10.417 -13.466 -10.539 1.00 88.56 91 ILE A C 1
ATOM 763 O O . ILE A 1 91 ? 9.520 -13.737 -11.335 1.00 88.56 91 ILE A O 1
ATOM 767 N N . SER A 1 92 ? 10.291 -13.666 -9.228 1.00 86.81 92 SER A N 1
ATOM 768 C CA . SER A 1 92 ? 9.066 -14.185 -8.602 1.00 86.81 92 SER A CA 1
ATOM 769 C C . SER A 1 92 ? 8.064 -13.088 -8.239 1.00 86.81 92 SER A C 1
ATOM 771 O O . SER A 1 92 ? 6.869 -13.349 -8.141 1.00 86.81 92 SER A O 1
ATOM 773 N N . SER A 1 93 ? 8.533 -11.855 -8.031 1.00 90.69 93 SER A N 1
ATOM 774 C CA . SER A 1 93 ? 7.685 -10.702 -7.727 1.00 90.69 93 SER A CA 1
ATOM 775 C C . SER A 1 93 ? 8.321 -9.395 -8.199 1.00 90.69 93 SER A C 1
ATOM 777 O O . SER A 1 93 ? 9.512 -9.333 -8.502 1.00 90.69 93 SER A O 1
ATOM 779 N N . VAL A 1 94 ? 7.527 -8.324 -8.220 1.00 92.44 94 VAL A N 1
ATOM 780 C CA . VAL A 1 94 ? 7.988 -6.961 -8.541 1.00 92.44 94 VAL A CA 1
ATOM 781 C C . VAL A 1 94 ? 8.746 -6.281 -7.390 1.00 92.44 94 VAL A C 1
ATOM 783 O O . VAL A 1 94 ? 9.219 -5.157 -7.541 1.00 92.44 94 VAL A O 1
ATOM 786 N N . ASN A 1 95 ? 8.895 -6.960 -6.248 1.00 93.00 95 ASN A N 1
ATOM 787 C CA . ASN A 1 95 ? 9.546 -6.430 -5.047 1.00 93.00 95 ASN A CA 1
ATOM 788 C C . ASN A 1 95 ? 11.061 -6.673 -5.030 1.00 93.00 95 ASN A C 1
ATOM 790 O O . ASN A 1 95 ? 11.695 -6.549 -3.986 1.00 93.00 95 ASN A O 1
ATOM 794 N N . VAL A 1 96 ? 11.645 -7.030 -6.176 1.00 89.19 96 VAL A N 1
ATOM 795 C CA . VAL A 1 96 ? 13.087 -7.245 -6.309 1.00 89.19 96 VAL A CA 1
ATOM 796 C C . VAL A 1 96 ? 13.851 -5.942 -6.027 1.00 89.19 96 VAL A C 1
ATOM 798 O O . VAL A 1 96 ? 13.616 -4.932 -6.703 1.00 89.19 96 VAL A O 1
ATOM 801 N N . PRO A 1 97 ? 14.743 -5.921 -5.021 1.00 89.44 97 PRO A N 1
ATOM 802 C CA . PRO A 1 97 ? 15.523 -4.736 -4.705 1.00 89.44 97 PRO A CA 1
ATOM 803 C C . PRO A 1 97 ? 16.718 -4.601 -5.651 1.00 89.44 97 PRO A C 1
ATOM 805 O O . PRO A 1 97 ? 17.321 -5.589 -6.069 1.00 89.44 97 PRO A O 1
ATOM 808 N N . SER A 1 98 ? 17.093 -3.361 -5.952 1.00 87.62 98 SER A N 1
ATOM 809 C CA . SER A 1 98 ? 18.385 -3.044 -6.557 1.00 87.62 98 SER A CA 1
ATOM 810 C C . SER A 1 98 ? 19.520 -3.190 -5.535 1.00 87.62 98 SER A C 1
ATOM 812 O O . SER A 1 98 ? 19.295 -3.441 -4.349 1.00 87.62 98 SER A O 1
ATOM 814 N N . ASN A 1 99 ? 20.757 -2.927 -5.963 1.00 85.06 99 ASN A N 1
ATOM 815 C CA . ASN A 1 99 ? 21.923 -2.900 -5.069 1.00 85.06 99 ASN A CA 1
ATOM 816 C C . ASN A 1 99 ? 21.811 -1.860 -3.933 1.00 85.06 99 ASN A C 1
ATOM 818 O O . ASN A 1 99 ? 22.520 -1.976 -2.939 1.00 85.06 99 ASN A O 1
ATOM 822 N N . HIS A 1 100 ? 20.923 -0.867 -4.060 1.00 85.00 100 HIS A N 1
ATOM 823 C CA . HIS A 1 100 ? 20.638 0.146 -3.031 1.00 85.00 100 HIS A CA 1
ATOM 824 C C . HIS A 1 100 ? 19.352 -0.168 -2.241 1.00 85.00 100 HIS A C 1
ATOM 826 O O . HIS A 1 100 ? 18.777 0.699 -1.586 1.00 85.00 100 HIS A O 1
ATOM 832 N N . GLY A 1 101 ? 18.818 -1.388 -2.350 1.00 89.50 101 GLY A N 1
ATOM 833 C CA . GLY A 1 101 ? 17.548 -1.757 -1.720 1.00 89.50 101 GLY A CA 1
ATOM 834 C C . GLY A 1 101 ? 16.307 -1.134 -2.375 1.00 89.50 101 GLY A C 1
ATOM 835 O O . GLY A 1 101 ? 15.196 -1.387 -1.923 1.00 89.50 101 GLY A O 1
ATOM 836 N N . GLU A 1 102 ? 16.457 -0.328 -3.432 1.00 92.19 102 GLU A N 1
ATOM 837 C CA . GLU A 1 102 ? 15.330 0.305 -4.128 1.00 92.19 102 GLU A CA 1
ATOM 838 C C . GLU A 1 102 ? 14.607 -0.723 -5.015 1.00 92.19 102 GLU A C 1
ATOM 840 O O . GLU A 1 102 ? 15.193 -1.281 -5.943 1.00 92.19 102 GLU A O 1
ATOM 845 N N . THR A 1 103 ? 13.323 -0.958 -4.751 1.00 95.31 103 THR A N 1
ATOM 846 C CA . THR A 1 103 ? 12.441 -1.760 -5.619 1.00 95.31 103 THR A CA 1
ATOM 847 C C . THR A 1 103 ? 11.961 -0.959 -6.834 1.00 95.31 103 THR A C 1
ATOM 849 O O . THR A 1 103 ? 12.134 0.261 -6.903 1.00 95.31 103 THR A O 1
ATOM 852 N N . PHE A 1 104 ? 11.277 -1.613 -7.780 1.00 95.69 104 PHE A N 1
ATOM 853 C CA . PHE A 1 104 ? 10.622 -0.919 -8.900 1.00 95.69 104 PHE A CA 1
ATOM 854 C C . PHE A 1 104 ? 9.679 0.196 -8.433 1.00 95.69 104 PHE A C 1
ATOM 856 O O . PHE A 1 104 ? 9.615 1.251 -9.062 1.00 95.69 104 PHE A O 1
ATOM 863 N N . LEU A 1 105 ? 9.001 -0.009 -7.299 1.00 97.06 105 LEU A N 1
ATOM 864 C CA . LEU A 1 105 ? 8.098 0.982 -6.730 1.00 97.06 105 LEU A CA 1
ATOM 865 C C . LEU A 1 105 ? 8.847 2.201 -6.173 1.00 97.06 105 LEU A C 1
ATOM 867 O O . LEU A 1 105 ? 8.397 3.320 -6.397 1.00 97.06 105 LEU A O 1
ATOM 871 N N . HIS A 1 106 ? 10.006 2.015 -5.527 1.00 96.38 106 HIS A N 1
ATOM 872 C CA . HIS A 1 106 ? 10.851 3.136 -5.085 1.00 96.38 106 HIS A CA 1
ATOM 873 C C . HIS A 1 106 ? 11.261 4.014 -6.269 1.00 96.38 106 HIS A C 1
ATOM 875 O O . HIS A 1 106 ? 11.163 5.238 -6.204 1.00 96.38 106 HIS A O 1
ATOM 881 N N . LEU A 1 107 ? 11.686 3.387 -7.368 1.00 95.12 107 LEU A N 1
ATOM 882 C CA . LEU A 1 107 ? 12.138 4.095 -8.563 1.00 95.12 107 LEU A CA 1
ATOM 883 C C . LEU A 1 107 ? 10.999 4.829 -9.265 1.00 95.12 107 LEU A C 1
ATOM 885 O O . LEU A 1 107 ? 11.166 5.992 -9.626 1.00 95.12 107 LEU A O 1
ATOM 889 N N . ALA A 1 108 ? 9.846 4.180 -9.433 1.00 96.94 108 ALA A N 1
ATOM 890 C CA . ALA A 1 108 ? 8.675 4.816 -10.025 1.00 96.94 108 ALA A CA 1
ATOM 891 C C . ALA A 1 108 ? 8.204 6.004 -9.171 1.00 96.94 108 ALA A C 1
ATOM 893 O O . ALA A 1 108 ? 7.925 7.076 -9.706 1.00 96.94 108 ALA A O 1
ATOM 894 N N . ALA A 1 109 ? 8.195 5.840 -7.845 1.00 97.00 109 ALA A N 1
ATOM 895 C CA . ALA A 1 109 ? 7.741 6.866 -6.918 1.00 97.00 109 ALA A CA 1
ATOM 896 C C . ALA A 1 109 ? 8.679 8.084 -6.874 1.00 97.00 109 ALA A C 1
ATOM 898 O O . ALA A 1 109 ? 8.231 9.220 -6.994 1.00 97.00 109 ALA A O 1
ATOM 899 N N . LYS A 1 110 ? 9.992 7.847 -6.797 1.00 95.25 110 LYS A N 1
ATOM 900 C CA . LYS A 1 110 ? 11.045 8.878 -6.815 1.00 95.25 110 LYS A CA 1
ATOM 901 C C . LYS A 1 110 ? 11.075 9.706 -8.104 1.00 95.25 110 LYS A C 1
ATOM 903 O O . LYS A 1 110 ? 11.548 10.838 -8.081 1.00 95.25 110 LYS A O 1
ATOM 908 N N . ASN A 1 111 ? 10.628 9.133 -9.224 1.00 94.38 111 ASN A N 1
ATOM 909 C CA . ASN A 1 111 ? 10.620 9.784 -10.538 1.00 94.38 111 ASN A CA 1
ATOM 910 C C . ASN A 1 111 ? 9.225 10.287 -10.961 1.00 94.38 111 ASN A C 1
ATOM 912 O O . ASN A 1 111 ? 9.037 10.612 -12.133 1.00 94.38 111 ASN A O 1
ATOM 916 N N . ASP A 1 112 ? 8.261 10.349 -10.036 1.00 95.81 112 ASP A N 1
ATOM 917 C CA . ASP A 1 112 ? 6.891 10.831 -10.273 1.00 95.81 112 ASP A CA 1
ATOM 918 C C . ASP A 1 112 ? 6.133 10.083 -11.389 1.00 95.81 112 ASP A C 1
ATOM 920 O O . ASP A 1 112 ? 5.395 10.663 -12.186 1.00 95.81 112 ASP A O 1
ATOM 924 N N . LYS A 1 113 ? 6.346 8.767 -11.507 1.00 96.50 113 LYS A N 1
ATOM 925 C CA . LYS A 1 113 ? 5.721 7.942 -12.555 1.00 96.50 113 LYS A CA 1
ATOM 926 C C . LYS A 1 113 ? 4.439 7.304 -12.050 1.00 96.50 113 LYS A C 1
ATOM 928 O O . LYS A 1 113 ? 4.401 6.107 -11.769 1.00 96.50 113 LYS A O 1
ATOM 933 N N . LEU A 1 114 ? 3.397 8.123 -11.895 1.00 96.81 114 LEU A N 1
ATOM 934 C CA . LEU A 1 114 ? 2.114 7.705 -11.319 1.00 96.81 114 LEU A CA 1
ATOM 935 C C . LEU A 1 114 ? 1.490 6.503 -12.042 1.00 96.81 114 LEU A C 1
ATOM 937 O O . LEU A 1 114 ? 0.978 5.596 -11.394 1.00 96.81 114 LEU A O 1
ATOM 941 N N . ASP A 1 115 ? 1.552 6.472 -13.367 1.00 97.56 115 ASP A N 1
ATOM 942 C CA . ASP A 1 115 ? 1.026 5.391 -14.202 1.00 97.56 115 ASP A CA 1
ATOM 943 C C . ASP A 1 115 ? 1.720 4.044 -13.927 1.00 97.56 115 ASP A C 1
ATOM 945 O O . ASP A 1 115 ? 1.068 3.007 -13.780 1.00 97.56 115 ASP A O 1
ATOM 949 N N . ILE A 1 116 ? 3.045 4.062 -13.776 1.00 97.56 116 ILE A N 1
ATOM 950 C CA . ILE A 1 116 ? 3.834 2.889 -13.393 1.00 97.56 116 ILE A CA 1
ATOM 951 C C . ILE A 1 116 ? 3.580 2.520 -11.929 1.00 97.56 116 ILE A C 1
ATOM 953 O O . ILE A 1 116 ? 3.430 1.339 -11.627 1.00 97.56 116 ILE A O 1
ATOM 957 N N . VAL A 1 117 ? 3.488 3.496 -11.020 1.00 97.88 117 VAL A N 1
ATOM 958 C CA . VAL A 1 117 ? 3.140 3.256 -9.608 1.00 97.88 117 VAL A CA 1
ATOM 959 C C . VAL A 1 117 ? 1.786 2.544 -9.506 1.00 97.88 117 VAL A C 1
ATOM 961 O O . VAL A 1 117 ? 1.685 1.515 -8.840 1.00 97.88 117 VAL A O 1
ATOM 964 N N . GLN A 1 118 ? 0.765 3.029 -10.217 1.00 97.25 118 GLN A N 1
ATOM 965 C CA . GLN A 1 118 ? -0.563 2.415 -10.263 1.00 97.25 118 GLN A CA 1
ATOM 966 C C . GLN A 1 118 ? -0.515 0.992 -10.816 1.00 97.25 118 GLN A C 1
ATOM 968 O O . GLN A 1 118 ? -1.115 0.093 -10.231 1.00 97.25 118 GLN A O 1
ATOM 973 N N . TYR A 1 119 ? 0.224 0.768 -11.904 1.00 97.56 119 TYR A N 1
ATOM 974 C CA . TYR A 1 119 ? 0.427 -0.567 -12.464 1.00 97.56 119 TYR A CA 1
ATOM 975 C C . TYR A 1 119 ? 1.077 -1.524 -11.454 1.00 97.56 119 TYR A C 1
ATOM 977 O O . TYR A 1 119 ? 0.580 -2.627 -11.223 1.00 97.56 119 TYR A O 1
ATOM 985 N N . LEU A 1 120 ? 2.169 -1.097 -10.819 1.00 97.25 120 LEU A N 1
ATOM 986 C CA . LEU A 1 120 ? 2.909 -1.909 -9.858 1.00 97.25 120 LEU A CA 1
ATOM 987 C C . LEU A 1 120 ? 2.047 -2.265 -8.640 1.00 97.25 120 LEU A C 1
ATOM 989 O O . LEU A 1 120 ? 2.004 -3.430 -8.249 1.00 97.25 120 LEU A O 1
ATOM 993 N N . VAL A 1 121 ? 1.342 -1.291 -8.062 1.00 96.56 121 VAL A N 1
ATOM 994 C CA . VAL A 1 121 ? 0.531 -1.492 -6.851 1.00 96.56 121 VAL A CA 1
ATOM 995 C C . VAL A 1 121 ? -0.751 -2.269 -7.155 1.00 96.56 121 VAL A C 1
ATOM 997 O O . VAL A 1 121 ? -1.025 -3.268 -6.493 1.00 96.56 121 VAL A O 1
ATOM 1000 N N . ASN A 1 122 ? -1.521 -1.859 -8.167 1.00 94.69 122 ASN A N 1
ATOM 1001 C CA . ASN A 1 122 ? -2.859 -2.405 -8.406 1.00 94.69 122 ASN A CA 1
ATOM 1002 C C . ASN A 1 122 ? -2.849 -3.705 -9.218 1.00 94.69 122 ASN A C 1
ATOM 1004 O O . ASN A 1 122 ? -3.643 -4.597 -8.934 1.00 94.69 122 ASN A O 1
ATOM 1008 N N . GLU A 1 123 ? -1.988 -3.821 -10.235 1.00 95.31 123 GLU A N 1
ATOM 1009 C CA . GLU A 1 123 ? -1.978 -4.995 -11.123 1.00 95.31 123 GLU A CA 1
ATOM 1010 C C . GLU A 1 123 ? -0.960 -6.053 -10.677 1.00 95.31 123 GLU A C 1
ATOM 1012 O O . GLU A 1 123 ? -1.184 -7.243 -10.901 1.00 95.31 123 GLU A O 1
ATOM 1017 N N . LYS A 1 124 ? 0.166 -5.646 -10.072 1.00 94.81 124 LYS A N 1
ATOM 1018 C CA . LYS A 1 124 ? 1.262 -6.565 -9.707 1.00 94.81 124 LYS A CA 1
ATOM 1019 C C . LYS A 1 124 ? 1.447 -6.786 -8.208 1.00 94.81 124 LYS A C 1
ATOM 1021 O O . LYS A 1 124 ? 2.296 -7.595 -7.839 1.00 94.81 124 LYS A O 1
ATOM 1026 N N . GLY A 1 125 ? 0.666 -6.120 -7.356 1.00 92.88 125 GLY A N 1
ATOM 1027 C CA . GLY A 1 125 ? 0.733 -6.306 -5.905 1.00 92.88 125 GLY A CA 1
ATOM 1028 C C . GLY A 1 125 ? 2.079 -5.895 -5.307 1.00 92.88 125 GLY A C 1
ATOM 1029 O O . GLY A 1 125 ? 2.593 -6.575 -4.419 1.00 92.88 125 GLY A O 1
ATOM 1030 N N . ALA A 1 126 ? 2.681 -4.819 -5.823 1.00 95.75 126 ALA A N 1
ATOM 1031 C CA . ALA A 1 126 ? 3.923 -4.284 -5.281 1.00 95.75 126 ALA A CA 1
ATOM 1032 C C . ALA A 1 126 ? 3.760 -3.917 -3.804 1.00 95.75 126 ALA A C 1
ATOM 1034 O O . ALA A 1 126 ? 2.773 -3.298 -3.396 1.00 95.75 126 ALA A O 1
ATOM 1035 N N . ASP A 1 127 ? 4.756 -4.284 -3.006 1.00 93.31 127 ASP A N 1
ATOM 1036 C CA . ASP A 1 127 ? 4.732 -4.024 -1.584 1.00 93.31 127 ASP A CA 1
ATOM 1037 C C . ASP A 1 127 ? 5.096 -2.562 -1.297 1.00 93.31 127 ASP A C 1
ATOM 1039 O O . ASP A 1 127 ? 6.232 -2.119 -1.475 1.00 93.31 127 ASP A O 1
ATOM 1043 N N . ILE A 1 128 ? 4.090 -1.800 -0.868 1.00 93.88 128 ILE A N 1
ATOM 1044 C CA . ILE A 1 128 ? 4.186 -0.363 -0.584 1.00 93.88 128 ILE A CA 1
ATOM 1045 C C . ILE A 1 128 ? 4.959 -0.045 0.705 1.00 93.88 128 ILE A C 1
ATOM 1047 O O . ILE A 1 128 ? 5.330 1.108 0.907 1.00 93.88 128 ILE A O 1
ATOM 1051 N N . THR A 1 129 ? 5.214 -1.045 1.558 1.00 93.06 129 THR A N 1
ATOM 1052 C CA . THR A 1 129 ? 5.855 -0.875 2.875 1.00 93.06 129 THR A CA 1
ATOM 1053 C C . THR A 1 129 ? 7.356 -1.167 2.879 1.00 93.06 129 THR A C 1
ATOM 1055 O O . THR A 1 129 ? 7.989 -1.077 3.930 1.00 93.06 129 THR A O 1
ATOM 1058 N N . VAL A 1 130 ? 7.940 -1.545 1.737 1.00 92.88 130 VAL A N 1
ATOM 1059 C CA . VAL A 1 130 ? 9.369 -1.888 1.649 1.00 92.88 130 VAL A CA 1
ATOM 1060 C C . VAL A 1 130 ? 10.225 -0.664 1.967 1.00 92.88 130 VAL A C 1
ATOM 1062 O O . VAL A 1 130 ? 9.895 0.437 1.544 1.00 92.88 130 VAL A O 1
ATOM 1065 N N . ILE A 1 131 ? 11.337 -0.864 2.673 1.00 92.69 131 ILE A N 1
ATOM 1066 C CA . ILE A 1 131 ? 12.337 0.175 2.942 1.00 92.69 131 ILE A CA 1
ATOM 1067 C C . ILE A 1 131 ? 13.623 -0.099 2.157 1.00 92.69 131 ILE A C 1
ATOM 1069 O O . ILE A 1 131 ? 14.066 -1.245 2.062 1.00 92.69 131 ILE A O 1
ATOM 1073 N N . ASN A 1 132 ? 14.231 0.950 1.606 1.00 94.06 132 ASN A N 1
ATOM 1074 C CA . ASN A 1 132 ? 15.541 0.870 0.959 1.00 94.06 132 ASN A CA 1
ATOM 1075 C C . ASN A 1 132 ? 16.698 0.892 1.989 1.00 94.06 132 ASN A C 1
ATOM 1077 O O . ASN A 1 132 ? 16.478 0.917 3.205 1.00 94.06 132 ASN A O 1
ATOM 1081 N N . THR A 1 133 ? 17.953 0.924 1.520 1.00 94.44 133 THR A N 1
ATOM 1082 C CA . THR A 1 133 ? 19.135 0.988 2.407 1.00 94.44 133 THR A CA 1
ATOM 1083 C C . THR A 1 133 ? 19.195 2.250 3.270 1.00 94.44 133 THR A C 1
ATOM 1085 O O . THR A 1 133 ? 19.786 2.222 4.348 1.00 94.44 133 THR A O 1
ATOM 1088 N N . ASP A 1 134 ? 18.543 3.331 2.839 1.00 93.12 134 ASP A N 1
ATOM 1089 C CA . ASP A 1 134 ? 18.452 4.607 3.560 1.00 93.12 134 ASP A CA 1
ATOM 1090 C C . ASP A 1 134 ? 17.279 4.645 4.555 1.00 93.12 134 ASP A C 1
ATOM 1092 O O . ASP A 1 134 ? 16.994 5.689 5.146 1.00 93.12 134 ASP A O 1
ATOM 1096 N N . LYS A 1 135 ? 16.597 3.507 4.762 1.00 93.06 135 LYS A N 1
ATOM 1097 C CA . LYS A 1 135 ? 15.387 3.370 5.589 1.00 93.06 135 LYS A CA 1
ATOM 1098 C C . LYS A 1 135 ? 14.218 4.228 5.095 1.00 93.06 135 LYS A C 1
ATOM 1100 O O . LYS A 1 135 ? 13.417 4.701 5.899 1.00 93.06 135 LYS A O 1
ATOM 1105 N N . LYS A 1 136 ? 14.130 4.439 3.783 1.00 94.25 136 LYS A N 1
ATOM 1106 C CA . LYS A 1 136 ? 13.061 5.199 3.132 1.00 94.25 136 LYS A CA 1
ATOM 1107 C C . LYS A 1 136 ? 12.102 4.252 2.438 1.00 94.25 136 LYS A C 1
ATOM 1109 O O . LYS A 1 136 ? 12.542 3.352 1.728 1.00 94.25 136 LYS A O 1
ATOM 1114 N N . THR A 1 137 ? 10.810 4.478 2.637 1.00 95.19 137 THR A N 1
ATOM 1115 C CA . THR A 1 137 ? 9.747 3.839 1.857 1.00 95.19 137 THR A CA 1
ATOM 1116 C C . THR A 1 137 ? 9.609 4.509 0.482 1.00 95.19 137 THR A C 1
ATOM 1118 O O . THR A 1 137 ? 10.094 5.632 0.287 1.00 95.19 137 THR A O 1
ATOM 1121 N N . PRO A 1 138 ? 8.895 3.899 -0.486 1.00 95.94 138 PRO A N 1
ATOM 1122 C CA . PRO A 1 138 ? 8.565 4.569 -1.741 1.00 95.94 138 PRO A CA 1
ATOM 1123 C C . PRO A 1 138 ? 7.831 5.898 -1.529 1.00 95.94 138 PRO A C 1
ATOM 1125 O O . PRO A 1 138 ? 8.089 6.855 -2.259 1.00 95.94 138 PRO A O 1
ATOM 1128 N N . LYS A 1 139 ? 6.962 5.979 -0.507 1.00 95.75 139 LYS A N 1
ATOM 1129 C CA . LYS A 1 139 ? 6.268 7.222 -0.146 1.00 95.75 139 LYS A CA 1
ATOM 1130 C C . LYS A 1 139 ? 7.255 8.281 0.338 1.00 95.75 139 LYS A C 1
ATOM 1132 O O . LYS A 1 139 ? 7.177 9.412 -0.122 1.00 95.75 139 LYS A O 1
ATOM 1137 N N . ASP A 1 140 ? 8.201 7.923 1.207 1.00 95.44 140 ASP A N 1
ATOM 1138 C CA . ASP A 1 140 ? 9.190 8.882 1.722 1.00 95.44 140 ASP A CA 1
ATOM 1139 C C . ASP A 1 140 ? 10.027 9.488 0.592 1.00 95.44 140 ASP A C 1
ATOM 1141 O O . ASP A 1 140 ? 10.236 10.700 0.563 1.00 95.44 140 ASP A O 1
ATOM 1145 N N . LEU A 1 141 ? 10.446 8.668 -0.379 1.00 95.44 141 LEU A N 1
ATOM 1146 C CA . LEU A 1 141 ? 11.166 9.155 -1.557 1.00 95.44 141 LEU A CA 1
ATOM 1147 C C . LEU A 1 141 ? 10.302 10.082 -2.420 1.00 95.44 141 LEU A C 1
ATOM 1149 O O . LEU A 1 141 ? 10.793 11.115 -2.871 1.00 95.44 141 LEU A O 1
ATOM 1153 N N . ALA A 1 142 ? 9.030 9.742 -2.643 1.00 96.38 142 ALA A N 1
ATOM 1154 C CA . ALA A 1 142 ? 8.102 10.606 -3.373 1.00 96.38 142 ALA A CA 1
ATOM 1155 C C . ALA A 1 142 ? 7.904 11.955 -2.659 1.00 96.38 142 ALA A C 1
ATOM 1157 O O . ALA A 1 142 ? 7.949 13.003 -3.303 1.00 96.38 142 ALA A O 1
ATOM 1158 N N . THR A 1 143 ? 7.774 11.948 -1.330 1.00 95.44 143 THR A N 1
ATOM 1159 C CA . THR A 1 143 ? 7.662 13.163 -0.511 1.00 95.44 143 THR A CA 1
ATOM 1160 C C . THR A 1 143 ? 8.923 14.021 -0.607 1.00 95.44 143 THR A C 1
ATOM 1162 O O . THR A 1 143 ? 8.829 15.219 -0.859 1.00 95.44 143 THR A O 1
ATOM 1165 N N . GLU A 1 144 ? 10.115 13.428 -0.491 1.00 95.69 144 GLU A N 1
ATOM 1166 C CA . GLU A 1 144 ? 11.392 14.149 -0.627 1.00 95.69 144 GLU A CA 1
ATOM 1167 C C . GLU A 1 144 ? 11.591 14.770 -2.016 1.00 95.69 144 GLU A C 1
ATOM 1169 O O . GLU A 1 144 ? 12.268 15.791 -2.160 1.00 95.69 144 GLU A O 1
ATOM 1174 N N . LYS A 1 145 ? 11.014 14.150 -3.049 1.00 95.06 145 LYS A N 1
ATOM 1175 C CA . LYS A 1 145 ? 11.058 14.633 -4.434 1.00 95.06 145 LYS A CA 1
ATOM 1176 C C . LYS A 1 145 ? 9.886 15.541 -4.807 1.00 95.06 145 LYS A C 1
ATOM 1178 O O . LYS A 1 145 ? 9.878 16.057 -5.921 1.00 95.06 145 LYS A O 1
ATOM 1183 N N . ASN A 1 146 ? 8.971 15.813 -3.874 1.00 94.56 146 ASN A N 1
ATOM 1184 C CA . ASN A 1 146 ? 7.749 16.595 -4.085 1.00 94.56 146 ASN A CA 1
ATOM 1185 C C . ASN A 1 146 ? 6.838 16.021 -5.191 1.00 94.56 146 ASN A C 1
ATOM 1187 O O . ASN A 1 146 ? 6.199 16.766 -5.931 1.00 94.56 146 ASN A O 1
ATOM 1191 N N . CYS A 1 147 ? 6.772 14.694 -5.304 1.00 94.69 147 CYS A N 1
ATOM 1192 C CA . CYS A 1 147 ? 5.920 13.971 -6.250 1.00 94.69 147 CYS A CA 1
ATOM 1193 C C . CYS A 1 147 ? 4.483 13.869 -5.708 1.00 94.69 147 CYS A C 1
ATOM 1195 O O . CYS A 1 147 ? 4.046 12.801 -5.276 1.00 94.69 147 CYS A O 1
ATOM 1197 N N . THR A 1 148 ? 3.755 14.991 -5.665 1.00 94.56 148 THR A N 1
ATOM 1198 C CA . THR A 1 148 ? 2.459 15.107 -4.966 1.00 94.56 148 THR A CA 1
ATOM 1199 C C . THR A 1 148 ? 1.444 14.049 -5.396 1.00 94.56 148 THR A C 1
ATOM 1201 O O . THR A 1 148 ? 0.863 13.386 -4.543 1.00 94.56 148 THR A O 1
ATOM 1204 N N . SER A 1 149 ? 1.273 13.823 -6.701 1.00 95.62 149 SER A N 1
ATOM 1205 C CA . SER A 1 149 ? 0.283 12.862 -7.203 1.00 95.62 149 SER A CA 1
ATOM 1206 C C . SER A 1 149 ? 0.603 11.419 -6.803 1.00 95.62 149 SER A C 1
ATOM 1208 O O . SER A 1 149 ? -0.299 10.635 -6.511 1.00 95.62 149 SER A O 1
ATOM 1210 N N . VAL A 1 150 ? 1.889 11.061 -6.757 1.00 96.75 150 VAL A N 1
ATOM 1211 C CA . VAL A 1 150 ? 2.327 9.753 -6.259 1.00 96.75 150 VAL A CA 1
ATOM 1212 C C . VAL A 1 150 ? 2.118 9.641 -4.751 1.00 96.75 150 VAL A C 1
ATOM 1214 O O . VAL A 1 150 ? 1.657 8.596 -4.295 1.00 96.75 150 VAL A O 1
ATOM 1217 N N . VAL A 1 151 ? 2.442 10.685 -3.979 1.00 95.69 151 VAL A N 1
ATOM 1218 C CA . VAL A 1 151 ? 2.247 10.692 -2.520 1.00 95.69 151 VAL A CA 1
ATOM 1219 C C . VAL A 1 151 ? 0.774 10.477 -2.183 1.00 95.69 151 VAL A C 1
ATOM 1221 O O . VAL A 1 151 ? 0.468 9.553 -1.437 1.00 95.69 151 VAL A O 1
ATOM 1224 N N . GLU A 1 152 ? -0.132 11.242 -2.797 1.00 94.25 152 GLU A N 1
ATOM 1225 C CA . GLU A 1 152 ? -1.580 11.106 -2.592 1.00 94.25 152 GLU A CA 1
ATOM 1226 C C . GLU A 1 152 ? -2.070 9.685 -2.905 1.00 94.25 152 GLU A C 1
ATOM 1228 O O . GLU A 1 152 ? -2.817 9.088 -2.127 1.00 94.25 152 GLU A O 1
ATOM 1233 N N . PHE A 1 153 ? -1.612 9.103 -4.019 1.00 96.62 153 PHE A N 1
ATOM 1234 C CA . PHE A 1 153 ? -1.967 7.733 -4.385 1.00 96.62 153 PHE A CA 1
ATOM 1235 C C . PHE A 1 153 ? -1.441 6.701 -3.375 1.00 96.62 153 PHE A C 1
ATOM 1237 O O .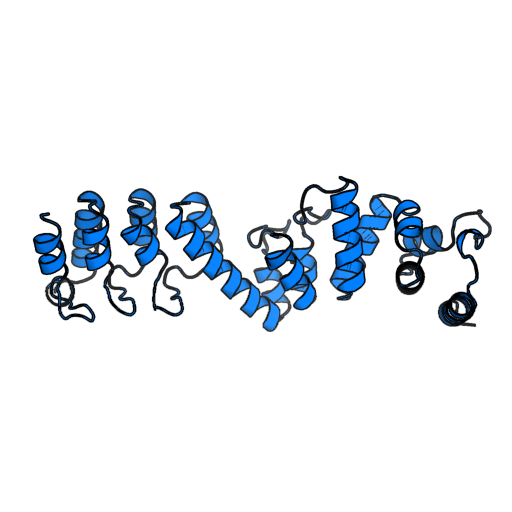 PHE A 1 153 ? -2.175 5.797 -2.970 1.00 96.62 153 PHE A O 1
ATOM 1244 N N . LEU A 1 154 ? -0.177 6.818 -2.954 1.00 95.44 154 LEU A N 1
ATOM 1245 C CA . LEU A 1 154 ? 0.431 5.893 -1.997 1.00 95.44 154 LEU A CA 1
ATOM 1246 C C . LEU A 1 154 ? -0.195 6.014 -0.605 1.00 95.44 154 LEU A C 1
ATOM 1248 O O . LEU A 1 154 ? -0.365 4.997 0.061 1.00 95.44 154 LEU A O 1
ATOM 1252 N N . GLU A 1 155 ? -0.577 7.215 -0.170 1.00 92.81 155 GLU A N 1
ATOM 1253 C CA . GLU A 1 155 ? -1.295 7.421 1.092 1.00 92.81 155 GLU A CA 1
ATOM 1254 C C . GLU A 1 155 ? -2.655 6.725 1.089 1.00 92.81 155 GLU A C 1
ATOM 1256 O O . GLU A 1 155 ? -2.960 5.971 2.016 1.00 92.81 155 GLU A O 1
ATOM 1261 N N . GLN A 1 156 ? -3.428 6.882 0.014 1.00 92.31 156 GLN A N 1
ATOM 1262 C CA . GLN A 1 156 ? -4.702 6.179 -0.151 1.00 92.31 156 GLN A CA 1
ATOM 1263 C C . GLN A 1 156 ? -4.510 4.655 -0.194 1.00 92.31 156 GLN A C 1
ATOM 1265 O O . GLN A 1 156 ? -5.279 3.905 0.413 1.00 92.31 156 GLN A O 1
ATOM 1270 N N . ALA A 1 157 ? -3.466 4.172 -0.876 1.00 94.69 157 ALA A N 1
ATOM 1271 C CA . ALA A 1 157 ? -3.151 2.746 -0.933 1.00 94.69 157 ALA A CA 1
ATOM 1272 C C . ALA A 1 157 ? -2.748 2.180 0.442 1.00 94.69 157 ALA A C 1
ATOM 1274 O O . ALA A 1 157 ? -3.211 1.100 0.819 1.00 94.69 157 ALA A O 1
ATOM 1275 N N . LEU A 1 158 ? -1.931 2.911 1.211 1.00 94.75 158 LEU A N 1
ATOM 1276 C CA . LEU A 1 158 ? -1.539 2.553 2.580 1.00 94.75 158 LEU A CA 1
ATOM 1277 C C . LEU A 1 158 ? -2.753 2.498 3.508 1.00 94.75 158 LEU A C 1
ATOM 1279 O O . LEU A 1 158 ? -2.907 1.531 4.251 1.00 94.75 158 LEU A O 1
ATOM 1283 N N . GLN A 1 159 ? -3.641 3.488 3.421 1.00 91.69 159 GLN A N 1
ATOM 1284 C CA . GLN A 1 159 ? -4.883 3.519 4.188 1.00 91.69 159 GLN A CA 1
ATOM 1285 C C . GLN A 1 159 ? -5.769 2.309 3.869 1.00 91.69 159 GLN A C 1
ATOM 1287 O O . GLN A 1 159 ? -6.211 1.597 4.770 1.00 91.69 159 GLN A O 1
ATOM 1292 N N . LYS A 1 160 ? -5.991 2.021 2.583 1.00 93.31 160 LYS A N 1
ATOM 1293 C CA . LYS A 1 160 ? -6.773 0.852 2.164 1.00 93.31 160 LYS A CA 1
ATOM 1294 C C . LYS A 1 160 ? -6.170 -0.451 2.694 1.00 93.31 160 LYS A C 1
ATOM 1296 O O . LYS A 1 160 ? -6.901 -1.349 3.112 1.00 93.31 160 LYS A O 1
ATOM 1301 N N . ARG A 1 161 ? -4.838 -0.555 2.693 1.00 94.44 161 ARG A N 1
ATOM 1302 C CA . ARG A 1 161 ? -4.126 -1.719 3.229 1.00 94.44 161 ARG A CA 1
ATOM 1303 C C . ARG A 1 161 ? -4.274 -1.837 4.744 1.00 94.44 161 ARG A C 1
ATOM 1305 O O . ARG A 1 161 ? -4.464 -2.950 5.223 1.00 94.44 161 ARG A O 1
ATOM 1312 N N . LEU A 1 162 ? -4.263 -0.718 5.469 1.00 95.75 162 LEU A N 1
ATOM 1313 C CA . LEU A 1 162 ? -4.523 -0.682 6.908 1.00 95.75 162 LEU A CA 1
ATOM 1314 C C . LEU A 1 162 ? -5.928 -1.203 7.234 1.00 95.75 162 LEU A C 1
ATOM 1316 O O . LEU A 1 162 ? -6.070 -2.054 8.107 1.00 95.75 162 LEU A O 1
ATOM 1320 N N . PHE A 1 163 ? -6.952 -0.762 6.499 1.00 95.69 163 PHE A N 1
ATOM 1321 C CA . PHE A 1 163 ? -8.319 -1.253 6.696 1.00 95.69 163 PHE A CA 1
ATOM 1322 C C . PHE A 1 163 ? -8.447 -2.745 6.400 1.00 95.69 163 PHE A C 1
ATOM 1324 O O . PHE A 1 163 ? -9.035 -3.478 7.191 1.00 95.69 163 PHE A O 1
ATOM 1331 N N . TYR A 1 164 ? -7.846 -3.221 5.306 1.00 95.00 164 TYR A N 1
ATOM 1332 C CA . TYR A 1 164 ? -7.845 -4.649 4.996 1.00 95.00 164 TYR A CA 1
ATOM 1333 C C . TYR A 1 164 ? -7.157 -5.470 6.097 1.00 95.00 164 TYR A C 1
ATOM 1335 O O . TYR A 1 164 ? -7.713 -6.466 6.554 1.00 95.00 164 TYR A O 1
ATOM 1343 N N . ALA A 1 165 ? -5.987 -5.028 6.568 1.00 96.06 165 ALA A N 1
ATOM 1344 C CA . ALA A 1 165 ? -5.281 -5.668 7.675 1.00 96.06 165 ALA A CA 1
ATOM 1345 C C . ALA A 1 165 ? -6.128 -5.680 8.956 1.00 96.06 165 ALA A C 1
ATOM 1347 O O . ALA A 1 165 ? -6.179 -6.697 9.645 1.00 96.06 165 ALA A O 1
ATOM 1348 N N . ALA A 1 166 ? -6.860 -4.595 9.231 1.00 97.00 166 ALA A N 1
ATOM 1349 C CA . ALA A 1 166 ? -7.738 -4.509 10.388 1.00 97.00 166 ALA A CA 1
ATOM 1350 C C . ALA A 1 166 ? -8.919 -5.487 10.328 1.00 97.00 166 ALA A C 1
ATOM 1352 O O . ALA A 1 166 ? -9.225 -6.132 11.326 1.00 97.00 166 ALA A O 1
ATOM 1353 N N . VAL A 1 167 ? -9.534 -5.657 9.153 1.00 96.56 167 VAL A N 1
ATOM 1354 C CA . VAL A 1 167 ? -10.598 -6.653 8.932 1.00 96.56 167 VAL A CA 1
ATOM 1355 C C . VAL A 1 167 ? -10.074 -8.083 9.104 1.00 96.56 167 VAL A C 1
ATOM 1357 O O . VAL A 1 167 ? -10.765 -8.938 9.656 1.00 96.56 167 VAL A O 1
ATOM 1360 N N . GLN A 1 168 ? -8.854 -8.362 8.639 1.00 96.81 168 GLN A N 1
ATOM 1361 C CA . GLN A 1 168 ? -8.245 -9.693 8.754 1.00 96.81 168 GLN A CA 1
ATOM 1362 C C . GLN A 1 168 ? -7.652 -9.981 10.141 1.00 96.81 168 GLN A C 1
ATOM 1364 O O . GLN A 1 168 ? -7.327 -11.131 10.426 1.00 96.81 168 GLN A O 1
ATOM 1369 N N . GLY A 1 169 ? -7.500 -8.965 10.995 1.00 95.62 169 GLY A N 1
ATOM 1370 C CA . GLY A 1 169 ? -6.829 -9.111 12.288 1.00 95.62 169 GLY A CA 1
ATOM 1371 C C . GLY A 1 169 ? -5.313 -9.266 12.165 1.00 95.62 169 GLY A C 1
ATOM 1372 O O . GLY A 1 169 ? -4.674 -9.792 13.074 1.00 95.62 169 GLY A O 1
ATOM 1373 N N . ASP A 1 170 ? -4.729 -8.826 11.045 1.00 97.19 170 ASP A N 1
ATOM 1374 C CA . ASP A 1 170 ? -3.292 -8.907 10.776 1.00 97.19 170 ASP A CA 1
ATOM 1375 C C . ASP A 1 170 ? -2.538 -7.851 11.598 1.00 97.19 170 ASP A C 1
ATOM 1377 O O . ASP A 1 170 ? -2.232 -6.743 11.143 1.00 97.19 170 ASP A O 1
ATOM 1381 N N . LEU A 1 171 ? -2.281 -8.201 12.858 1.00 96.94 171 LEU A N 1
ATOM 1382 C CA . LEU A 1 171 ? -1.630 -7.337 13.836 1.00 96.94 171 LEU A CA 1
ATOM 1383 C C . LEU A 1 171 ? -0.232 -6.890 13.391 1.00 96.94 171 LEU A C 1
ATOM 1385 O O . LEU A 1 171 ? 0.148 -5.745 13.636 1.00 96.94 171 LEU A O 1
ATOM 1389 N N . ASP A 1 172 ? 0.531 -7.766 12.740 1.00 96.38 172 ASP A N 1
ATOM 1390 C CA . ASP A 1 172 ? 1.899 -7.464 12.316 1.00 96.38 172 ASP A CA 1
ATOM 1391 C C . ASP A 1 172 ? 1.912 -6.442 11.173 1.00 96.38 172 ASP A C 1
ATOM 1393 O O . ASP A 1 172 ? 2.705 -5.491 11.190 1.00 96.38 172 ASP A O 1
ATOM 1397 N N . MET A 1 173 ? 0.989 -6.567 10.214 1.00 95.44 173 MET A N 1
ATOM 1398 C CA . MET A 1 173 ? 0.804 -5.563 9.167 1.00 95.44 173 MET A CA 1
ATOM 1399 C C . MET A 1 173 ? 0.332 -4.223 9.742 1.00 95.44 173 MET A C 1
ATOM 1401 O O . MET A 1 173 ? 0.876 -3.180 9.375 1.00 95.44 173 MET A O 1
ATOM 1405 N N . VAL A 1 174 ? -0.625 -4.222 10.678 1.00 96.44 174 VAL A N 1
ATOM 1406 C CA . VAL A 1 174 ? -1.095 -2.980 11.318 1.00 96.44 174 VAL A CA 1
ATOM 1407 C C . VAL A 1 174 ? 0.041 -2.280 12.073 1.00 96.44 174 VAL A C 1
ATOM 1409 O O . VAL A 1 174 ? 0.258 -1.086 11.865 1.00 96.44 174 VAL A O 1
ATOM 1412 N N . LYS A 1 175 ? 0.826 -3.018 12.871 1.00 95.81 175 LYS A N 1
ATOM 1413 C CA . LYS A 1 175 ? 2.031 -2.498 13.545 1.00 95.81 175 LYS A CA 1
ATOM 1414 C C . LYS A 1 175 ? 3.014 -1.889 12.557 1.00 95.81 175 LYS A C 1
ATOM 1416 O O . LYS A 1 175 ? 3.551 -0.810 12.795 1.00 95.81 175 LYS A O 1
ATOM 1421 N N . THR A 1 176 ? 3.256 -2.573 11.441 1.00 93.88 176 THR A N 1
ATOM 1422 C CA . THR A 1 176 ? 4.179 -2.100 10.404 1.00 93.88 176 THR A CA 1
ATOM 1423 C C . THR A 1 176 ? 3.712 -0.764 9.827 1.00 93.88 176 THR A C 1
ATOM 1425 O O . THR A 1 176 ? 4.499 0.176 9.760 1.00 93.88 176 THR A O 1
ATOM 1428 N N . LEU A 1 177 ? 2.429 -0.647 9.477 1.00 94.25 177 LEU A N 1
ATOM 1429 C CA . LEU A 1 177 ? 1.861 0.566 8.884 1.00 94.25 177 LEU A CA 1
ATOM 1430 C C . LEU A 1 177 ? 1.834 1.748 9.866 1.00 94.25 177 LEU A C 1
ATOM 1432 O O . LEU A 1 177 ? 2.200 2.862 9.488 1.00 94.25 177 LEU A O 1
ATOM 1436 N N . ILE A 1 178 ? 1.465 1.518 11.129 1.00 93.62 178 ILE A N 1
ATOM 1437 C CA . ILE A 1 178 ? 1.453 2.568 12.162 1.00 93.62 178 ILE A CA 1
ATOM 1438 C C . ILE A 1 178 ? 2.876 3.062 12.446 1.00 93.62 178 ILE A C 1
ATOM 1440 O O . ILE A 1 178 ? 3.118 4.269 12.457 1.00 93.62 178 ILE A O 1
ATOM 1444 N N . ASN A 1 179 ? 3.853 2.155 12.554 1.00 91.38 179 ASN A N 1
ATOM 1445 C CA . ASN A 1 179 ? 5.266 2.522 12.716 1.00 91.38 179 ASN A CA 1
ATOM 1446 C C . ASN A 1 179 ? 5.830 3.304 11.516 1.00 91.38 179 ASN A C 1
ATOM 1448 O O . ASN A 1 179 ? 6.797 4.049 11.664 1.00 91.38 179 ASN A O 1
ATOM 1452 N N . GLN A 1 180 ? 5.229 3.159 10.331 1.00 88.25 180 GLN A N 1
ATOM 1453 C CA . GLN A 1 180 ? 5.548 3.936 9.127 1.00 88.25 180 GLN A CA 1
ATOM 1454 C C . GLN A 1 180 ? 4.807 5.285 9.059 1.00 88.25 180 GLN A C 1
ATOM 1456 O O . GLN A 1 180 ? 4.870 5.984 8.046 1.00 88.25 180 GLN A O 1
ATOM 1461 N N . GLY A 1 181 ? 4.108 5.673 10.128 1.00 87.31 181 GLY A N 1
ATOM 1462 C CA . GLY A 1 181 ? 3.435 6.964 10.236 1.00 87.31 181 GLY A CA 1
ATOM 1463 C C . GLY A 1 181 ? 2.112 7.041 9.478 1.00 87.31 181 GLY A C 1
ATOM 1464 O O . GLY A 1 181 ? 1.663 8.141 9.153 1.00 87.31 181 GLY A O 1
ATOM 1465 N N . VAL A 1 182 ? 1.480 5.904 9.163 1.00 91.44 182 VAL A N 1
ATOM 1466 C CA . VAL A 1 182 ? 0.084 5.909 8.710 1.00 91.44 182 VAL A CA 1
ATOM 1467 C C . VAL A 1 182 ? -0.791 6.357 9.878 1.00 91.44 182 VAL A C 1
ATOM 1469 O O . VAL A 1 182 ? -0.705 5.808 10.974 1.00 91.44 182 VAL A O 1
ATOM 1472 N N . ASN A 1 183 ? -1.629 7.366 9.651 1.00 92.19 183 ASN A N 1
ATOM 1473 C CA . ASN A 1 183 ? -2.534 7.862 10.681 1.00 92.19 183 ASN A CA 1
ATOM 1474 C C . ASN A 1 183 ? -3.570 6.774 11.047 1.00 92.19 183 ASN A C 1
ATOM 1476 O O . ASN A 1 183 ? -4.219 6.190 10.179 1.00 92.19 183 ASN A O 1
ATOM 1480 N N . ILE A 1 184 ? -3.699 6.499 12.345 1.00 94.06 184 ILE A N 1
ATOM 1481 C CA . ILE A 1 184 ? -4.548 5.442 12.907 1.00 94.06 184 ILE A CA 1
ATOM 1482 C C . ILE A 1 184 ? -6.050 5.759 12.815 1.00 94.06 184 ILE A C 1
ATOM 1484 O O . ILE A 1 184 ? -6.868 4.848 12.685 1.00 94.06 184 ILE A O 1
ATOM 1488 N N . ASP A 1 185 ? -6.403 7.048 12.818 1.00 94.38 185 ASP A N 1
ATOM 1489 C CA . ASP A 1 185 ? -7.782 7.550 12.853 1.00 94.38 185 ASP A CA 1
ATOM 1490 C C . ASP A 1 185 ? -8.297 7.991 11.476 1.00 94.38 185 ASP A C 1
ATOM 1492 O O . ASP A 1 185 ? -9.309 8.693 11.371 1.00 94.38 185 ASP A O 1
ATOM 1496 N N . VAL A 1 186 ? -7.609 7.608 10.397 1.00 93.00 186 VAL A N 1
ATOM 1497 C CA . VAL A 1 186 ? -8.091 7.919 9.049 1.00 93.00 186 VAL A CA 1
ATOM 1498 C C . VAL A 1 186 ? -9.413 7.199 8.805 1.00 93.00 186 VAL A C 1
ATOM 1500 O O . VAL A 1 186 ? -9.601 6.041 9.183 1.00 93.00 186 VAL A O 1
ATOM 1503 N N . LYS A 1 187 ? -10.327 7.922 8.163 1.00 94.25 187 LYS A N 1
ATOM 1504 C CA . LYS A 1 187 ? -11.681 7.486 7.862 1.00 94.25 187 LYS A CA 1
ATOM 1505 C C . LYS A 1 187 ? -11.830 7.088 6.399 1.00 94.25 187 LYS A C 1
ATOM 1507 O O . LYS A 1 187 ? -11.274 7.754 5.525 1.00 94.25 187 LYS A O 1
ATOM 1512 N N . ASP A 1 188 ? -12.560 6.011 6.137 1.00 93.88 188 ASP A N 1
ATOM 1513 C CA . ASP A 1 188 ? -13.032 5.686 4.791 1.00 93.88 188 ASP A CA 1
ATOM 1514 C C . ASP A 1 188 ? -14.259 6.534 4.395 1.00 93.88 188 ASP A C 1
ATOM 1516 O O . ASP A 1 188 ? -14.654 7.463 5.105 1.00 93.88 188 ASP A O 1
ATOM 1520 N N . ASN A 1 189 ? -14.863 6.221 3.246 1.00 92.69 189 ASN A N 1
ATOM 1521 C CA . ASN A 1 189 ? -16.029 6.946 2.731 1.00 92.69 189 ASN A CA 1
ATOM 1522 C C . ASN A 1 189 ? -17.270 6.825 3.631 1.00 92.69 189 ASN A C 1
ATOM 1524 O O . ASN A 1 189 ? -18.125 7.710 3.602 1.00 92.69 189 ASN A O 1
ATOM 1528 N N . ASP A 1 190 ? -17.350 5.767 4.439 1.00 93.94 190 ASP A N 1
ATOM 1529 C CA . ASP A 1 190 ? -18.432 5.519 5.387 1.00 93.94 190 ASP A CA 1
ATOM 1530 C C . ASP A 1 190 ? -18.067 5.954 6.815 1.00 93.94 190 ASP A C 1
ATOM 1532 O O . ASP A 1 190 ? -18.748 5.621 7.788 1.00 93.94 190 ASP A O 1
ATOM 1536 N N . ASN A 1 191 ? -16.995 6.742 6.944 1.00 95.00 191 ASN A N 1
ATOM 1537 C CA . ASN A 1 191 ? -16.412 7.204 8.196 1.00 95.00 191 ASN A CA 1
ATOM 1538 C C . ASN A 1 191 ? -15.862 6.090 9.110 1.00 95.00 191 ASN A C 1
ATOM 1540 O O . ASN A 1 191 ? -15.621 6.337 10.297 1.00 95.00 191 ASN A O 1
ATOM 1544 N N . TRP A 1 192 ? -15.618 4.890 8.580 1.00 96.56 192 TRP A N 1
ATOM 1545 C CA . TRP A 1 192 ? -14.993 3.795 9.315 1.00 96.56 192 TRP A CA 1
ATOM 1546 C C . TRP A 1 192 ? -13.501 4.038 9.503 1.00 96.56 192 TRP A C 1
ATOM 1548 O O . TRP A 1 192 ? -12.808 4.525 8.616 1.00 96.56 192 TRP A O 1
ATOM 1558 N N . THR A 1 193 ? -13.003 3.641 10.669 1.00 96.75 193 THR A N 1
ATOM 1559 C CA . THR A 1 193 ? -11.574 3.637 11.010 1.00 96.75 193 THR A CA 1
ATOM 1560 C C . THR A 1 193 ? -11.103 2.198 11.191 1.00 96.75 193 THR A C 1
ATOM 1562 O O . THR A 1 193 ? -11.913 1.279 11.336 1.00 96.75 193 THR A O 1
ATOM 1565 N N . SER A 1 194 ? -9.790 1.991 11.269 1.00 96.62 194 SER A N 1
ATOM 1566 C CA . SER A 1 194 ? -9.200 0.676 11.559 1.00 96.62 194 SER A CA 1
ATOM 1567 C C . SER A 1 194 ? -9.731 0.067 12.860 1.00 96.62 194 SER A C 1
ATOM 1569 O O . SER A 1 194 ? -9.943 -1.141 12.929 1.00 96.62 194 SER A O 1
ATOM 1571 N N . LEU A 1 195 ? -10.016 0.904 13.866 1.00 97.38 195 LEU A N 1
ATOM 1572 C CA . LEU A 1 195 ? -10.628 0.468 15.120 1.00 97.38 195 LEU A CA 1
ATOM 1573 C C . LEU A 1 195 ? -12.064 -0.034 14.918 1.00 97.38 195 LEU A C 1
ATOM 1575 O O . LEU A 1 195 ? -12.414 -1.061 15.485 1.00 97.38 195 LEU A O 1
ATOM 1579 N N . HIS A 1 196 ? -12.879 0.627 14.086 1.00 97.06 196 HIS A N 1
ATOM 1580 C CA . HIS A 1 196 ? -14.224 0.128 13.775 1.00 97.06 196 HIS A CA 1
ATOM 1581 C C . HIS A 1 196 ? -14.161 -1.264 13.131 1.00 97.06 196 HIS A C 1
ATOM 1583 O O . HIS A 1 196 ? -14.849 -2.175 13.586 1.00 97.06 196 HIS A O 1
ATOM 1589 N N . PHE A 1 197 ? -13.294 -1.456 12.128 1.00 96.69 197 PHE A N 1
ATOM 1590 C CA . PHE A 1 197 ? -13.134 -2.752 11.461 1.00 96.69 197 PHE A CA 1
ATOM 1591 C C . PHE A 1 197 ? -12.653 -3.851 12.415 1.00 96.69 197 PHE A C 1
ATOM 1593 O O . PHE A 1 197 ? -13.255 -4.923 12.452 1.00 96.69 197 PHE A O 1
ATOM 1600 N N . ALA A 1 198 ? -11.609 -3.588 13.207 1.00 96.94 198 ALA A N 1
ATOM 1601 C CA . ALA A 1 198 ? -11.059 -4.556 14.159 1.00 96.94 198 ALA A CA 1
ATOM 1602 C C . ALA A 1 198 ? -12.065 -4.935 15.260 1.00 96.94 198 ALA A C 1
ATOM 1604 O O . ALA A 1 198 ? -12.170 -6.104 15.631 1.00 96.94 198 ALA A O 1
ATOM 1605 N N . THR A 1 199 ? -12.824 -3.954 15.756 1.00 96.50 199 THR A N 1
ATOM 1606 C CA . THR A 1 199 ? -13.856 -4.164 16.776 1.00 96.50 199 THR A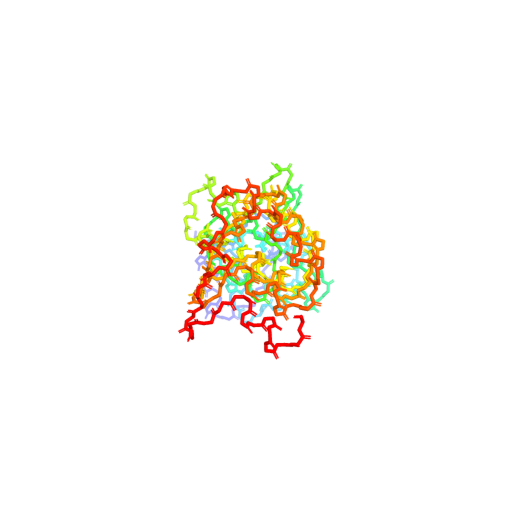 CA 1
ATOM 1607 C C . THR A 1 199 ? -15.022 -4.972 16.221 1.00 96.50 199 THR A C 1
ATOM 1609 O O . THR A 1 199 ? -15.383 -5.980 16.818 1.00 96.50 199 THR A O 1
ATOM 1612 N N . TYR A 1 200 ? -15.567 -4.589 15.062 1.00 94.81 200 TYR A N 1
ATOM 1613 C CA . TYR A 1 200 ? -16.685 -5.294 14.426 1.00 94.81 200 TYR A CA 1
ATOM 1614 C C . TYR A 1 200 ? -16.350 -6.757 14.104 1.00 94.81 200 TYR A C 1
ATOM 1616 O O . TYR A 1 200 ? -17.155 -7.656 14.324 1.00 94.81 200 TYR A O 1
ATOM 1624 N N . THR A 1 201 ? -15.133 -7.010 13.620 1.00 94.25 201 THR A N 1
ATOM 1625 C CA . THR A 1 201 ? -14.665 -8.368 13.293 1.00 94.25 201 THR A CA 1
ATOM 1626 C C . THR A 1 201 ? -14.229 -9.184 14.513 1.00 94.25 201 THR A C 1
ATOM 1628 O O . THR A 1 201 ? -14.039 -10.395 14.402 1.00 94.25 201 THR A O 1
ATOM 1631 N N . GLY A 1 202 ? -14.113 -8.559 15.688 1.00 94.56 202 GLY A N 1
ATOM 1632 C CA . GLY A 1 202 ? -13.851 -9.248 16.949 1.00 94.56 202 GLY A CA 1
ATOM 1633 C C . GLY A 1 202 ? -12.379 -9.588 17.216 1.00 94.56 202 GLY A C 1
ATOM 1634 O O . GLY A 1 202 ? -12.097 -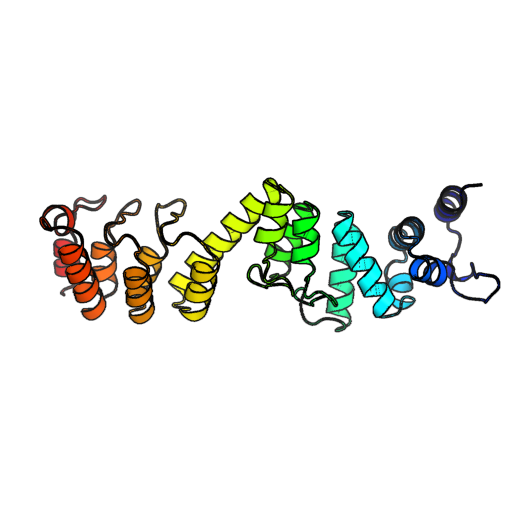10.497 18.004 1.00 94.56 202 GLY A O 1
ATOM 1635 N N . HIS A 1 203 ? -11.426 -8.885 16.593 1.00 96.06 203 HIS A N 1
ATOM 1636 C CA . HIS A 1 203 ? -9.986 -9.139 16.756 1.00 96.06 203 HIS A CA 1
ATOM 1637 C C . HIS A 1 203 ? -9.427 -8.492 18.026 1.00 96.06 203 HIS A C 1
ATOM 1639 O O . HIS A 1 203 ? -8.772 -7.453 17.975 1.00 96.06 203 HIS A O 1
ATOM 1645 N N . LEU A 1 204 ? -9.667 -9.118 19.182 1.00 95.69 204 LEU A N 1
ATOM 1646 C CA . LEU A 1 204 ? -9.339 -8.575 20.508 1.00 95.69 204 LEU A CA 1
ATOM 1647 C C . LEU A 1 204 ? -7.912 -8.010 20.635 1.00 95.69 204 LEU A C 1
ATOM 1649 O O . LEU A 1 204 ? -7.744 -6.882 21.092 1.00 95.69 204 LEU A O 1
ATOM 1653 N N . GLU A 1 205 ? -6.888 -8.774 20.249 1.00 96.94 205 GLU A N 1
ATOM 1654 C CA . GLU A 1 205 ? -5.487 -8.341 20.387 1.00 96.94 205 GLU A CA 1
ATOM 1655 C C . GLU A 1 205 ? -5.165 -7.132 19.503 1.00 96.94 205 GLU A C 1
ATOM 1657 O O . GLU A 1 205 ? -4.402 -6.250 19.896 1.00 96.94 205 GLU A O 1
ATOM 1662 N N . LEU A 1 206 ? -5.802 -7.048 18.335 1.00 97.56 206 LEU A N 1
ATOM 1663 C CA . LEU A 1 206 ? -5.679 -5.887 17.470 1.00 97.56 206 LEU A CA 1
ATOM 1664 C C . LEU A 1 206 ? -6.405 -4.669 18.051 1.00 97.56 206 LEU A C 1
ATOM 1666 O O . LEU A 1 206 ? -5.854 -3.572 18.024 1.00 97.56 206 LEU A O 1
ATOM 1670 N N . VAL A 1 207 ? -7.605 -4.846 18.611 1.00 97.50 207 VAL A N 1
ATOM 1671 C CA . VAL A 1 207 ? -8.337 -3.760 19.281 1.00 97.50 207 VAL A CA 1
ATOM 1672 C C . VAL A 1 207 ? -7.522 -3.202 20.448 1.00 97.50 207 VAL A C 1
ATOM 1674 O O . VAL A 1 207 ? -7.365 -1.987 20.542 1.00 97.50 207 VAL A O 1
ATOM 1677 N N . LYS A 1 208 ? -6.952 -4.069 21.299 1.00 97.00 208 LYS A N 1
ATOM 1678 C CA . LYS A 1 208 ? -6.050 -3.658 22.391 1.00 97.00 208 LYS A CA 1
ATOM 1679 C C . LYS A 1 208 ? -4.910 -2.796 21.864 1.00 97.00 208 LYS A C 1
ATOM 1681 O O . LYS A 1 208 ? -4.745 -1.672 22.324 1.00 97.00 208 LYS A O 1
ATOM 1686 N N . TYR A 1 209 ? -4.197 -3.293 20.855 1.00 97.81 209 TYR A N 1
ATOM 1687 C CA . TYR A 1 209 ? -3.075 -2.575 20.264 1.00 97.81 209 TYR A CA 1
ATOM 1688 C C . TYR A 1 209 ? -3.483 -1.206 19.696 1.00 97.81 209 TYR A C 1
ATOM 1690 O O . TYR A 1 209 ? -2.849 -0.201 19.998 1.00 97.81 209 TYR A O 1
ATOM 1698 N N . LEU A 1 210 ? -4.576 -1.132 18.929 1.00 97.19 210 LEU A N 1
ATOM 1699 C CA . LEU A 1 210 ? -5.052 0.133 18.361 1.00 97.19 210 LEU A CA 1
ATOM 1700 C C . LEU A 1 210 ? -5.400 1.163 19.450 1.00 97.19 210 LEU A C 1
ATOM 1702 O O . LEU A 1 210 ? -5.080 2.340 19.306 1.00 97.19 210 LEU A O 1
ATOM 1706 N N . LEU A 1 211 ? -6.030 0.735 20.548 1.00 96.25 211 LEU A N 1
ATOM 1707 C CA . LEU A 1 211 ? -6.367 1.615 21.673 1.00 96.25 211 LEU A CA 1
ATOM 1708 C C . LEU A 1 211 ? -5.135 2.064 22.476 1.00 96.25 211 LEU A C 1
ATOM 1710 O O . LEU A 1 211 ? -5.129 3.178 23.006 1.00 96.25 211 LEU A O 1
ATOM 1714 N N . GLU A 1 212 ? -4.106 1.221 22.579 1.00 95.25 212 GLU A N 1
ATOM 1715 C CA . GLU A 1 212 ? -2.815 1.563 23.193 1.00 95.25 212 GLU A CA 1
ATOM 1716 C C . GLU A 1 212 ? -2.050 2.605 22.366 1.00 95.25 212 GLU A C 1
ATOM 1718 O O . GLU A 1 212 ? -1.507 3.552 22.932 1.00 95.25 212 GLU A O 1
ATOM 1723 N N . GLU A 1 213 ? -2.099 2.494 21.036 1.00 95.50 213 GLU A N 1
ATOM 1724 C CA . GLU A 1 213 ? -1.537 3.470 20.087 1.00 95.50 213 GLU A CA 1
ATOM 1725 C C . GLU A 1 213 ? -2.387 4.749 19.947 1.00 95.50 213 GLU A C 1
ATOM 1727 O O . GLU A 1 213 ? -2.084 5.631 19.143 1.00 95.50 213 GLU A O 1
ATOM 1732 N N . GLY A 1 214 ? -3.451 4.884 20.745 1.00 93.50 214 GLY A N 1
ATOM 1733 C CA . GLY A 1 214 ? -4.238 6.110 20.841 1.00 93.50 214 GLY A CA 1
ATOM 1734 C C . GLY A 1 214 ? -5.334 6.263 19.789 1.00 93.50 214 GLY A C 1
ATOM 1735 O O . GLY A 1 214 ? -5.788 7.386 19.579 1.00 93.50 214 GLY A O 1
ATOM 1736 N N . ALA A 1 215 ? -5.788 5.172 19.159 1.00 95.75 215 ALA A N 1
ATOM 1737 C CA . ALA A 1 215 ? -6.971 5.212 18.302 1.00 95.75 215 ALA A CA 1
ATOM 1738 C C . ALA A 1 215 ? -8.165 5.818 19.049 1.00 95.75 215 ALA A C 1
ATOM 1740 O O . ALA A 1 215 ? -8.425 5.511 20.220 1.00 95.75 215 ALA A O 1
ATOM 1741 N N . ASN A 1 216 ? -8.934 6.650 18.354 1.00 94.38 216 ASN A N 1
ATOM 1742 C CA . ASN A 1 216 ? -10.085 7.314 18.935 1.00 94.38 216 ASN A CA 1
ATOM 1743 C C . ASN A 1 216 ? -11.217 6.313 19.222 1.00 94.38 216 ASN A C 1
ATOM 1745 O O . ASN A 1 216 ? -12.041 6.007 18.359 1.00 94.38 216 ASN A O 1
ATOM 1749 N N . VAL A 1 217 ? -11.309 5.860 20.475 1.00 93.69 217 VAL A N 1
ATOM 1750 C CA . VAL A 1 217 ? -12.381 4.968 20.956 1.00 93.69 217 VAL A CA 1
ATOM 1751 C C . VAL A 1 217 ? -13.782 5.584 20.846 1.00 93.69 217 VAL A C 1
ATOM 1753 O O . VAL A 1 217 ? -14.780 4.871 20.831 1.00 93.69 217 VAL A O 1
ATOM 1756 N N . LEU A 1 218 ? -13.870 6.911 20.742 1.00 91.38 218 LEU A N 1
ATOM 1757 C CA . LEU A 1 218 ? -15.120 7.659 20.602 1.00 91.38 218 LEU A CA 1
ATOM 1758 C C . LEU A 1 218 ? -15.472 7.929 19.137 1.00 91.38 218 LEU A C 1
ATOM 1760 O O . LEU A 1 218 ? -16.391 8.702 18.855 1.00 91.38 218 LEU A O 1
ATOM 1764 N N . ALA A 1 219 ? -14.721 7.353 18.195 1.00 91.31 219 ALA A N 1
ATOM 1765 C CA . ALA A 1 219 ? -15.024 7.499 16.788 1.00 91.31 219 ALA A CA 1
ATOM 1766 C C . ALA A 1 219 ? -16.433 6.958 16.490 1.00 91.31 219 ALA A C 1
ATOM 1768 O O . ALA A 1 219 ? -16.890 5.962 17.058 1.00 91.31 219 ALA A O 1
ATOM 1769 N N . LYS A 1 220 ? -17.120 7.678 15.603 1.00 90.31 220 LYS A N 1
ATOM 1770 C CA . LYS A 1 220 ? -18.418 7.311 15.052 1.00 90.31 220 LYS A CA 1
ATOM 1771 C C . LYS A 1 220 ? -18.282 7.258 13.533 1.00 90.31 220 LYS A C 1
ATOM 1773 O O . LYS A 1 220 ? -17.755 8.215 12.941 1.00 90.31 220 LYS A O 1
ATOM 1778 N N . ASN A 1 221 ? -18.708 6.147 12.943 1.00 92.94 221 ASN A N 1
ATOM 1779 C CA . ASN A 1 221 ? -18.879 6.016 11.501 1.00 92.94 221 ASN A CA 1
ATOM 1780 C C . ASN A 1 221 ? -20.239 6.639 11.091 1.00 92.94 221 ASN A C 1
ATOM 1782 O O . ASN A 1 221 ? -20.842 7.378 11.871 1.00 92.94 221 ASN A O 1
ATOM 1786 N N . ASN A 1 222 ? -20.722 6.426 9.866 1.00 90.44 222 ASN A N 1
ATOM 1787 C CA . ASN A 1 222 ? -22.010 6.995 9.437 1.00 90.44 222 ASN A CA 1
ATOM 1788 C C . ASN A 1 222 ? -23.215 6.553 10.290 1.00 90.44 222 ASN A C 1
ATOM 1790 O O . ASN A 1 222 ? -24.197 7.292 10.382 1.00 90.44 222 ASN A O 1
ATOM 1794 N N . HIS A 1 223 ? -23.121 5.394 10.931 1.00 87.62 223 HIS A N 1
ATOM 1795 C CA . HIS A 1 223 ? -24.195 4.741 11.670 1.00 87.62 223 HIS A CA 1
ATOM 1796 C C . HIS A 1 223 ? -23.848 4.642 13.158 1.00 87.62 223 HIS A C 1
ATOM 1798 O O . HIS A 1 223 ? -24.512 5.244 14.000 1.00 87.62 223 HIS A O 1
ATOM 1804 N N . ASP A 1 224 ? -22.705 4.041 13.459 1.00 90.19 224 ASP A N 1
ATOM 1805 C CA . ASP A 1 224 ? -22.407 3.381 14.718 1.00 90.19 224 ASP A CA 1
ATOM 1806 C C . ASP A 1 224 ? -21.164 3.965 15.390 1.00 90.19 224 ASP A C 1
ATOM 1808 O O . ASP A 1 224 ? -20.221 4.435 14.745 1.00 90.19 224 ASP A O 1
ATOM 1812 N N . THR A 1 225 ? -21.140 3.912 16.721 1.00 91.56 225 THR A N 1
ATOM 1813 C CA . THR A 1 225 ? -19.904 4.132 17.490 1.00 91.56 225 THR A CA 1
ATOM 1814 C C . THR A 1 225 ? -19.123 2.827 17.620 1.00 91.56 225 THR A C 1
ATOM 1816 O O . THR A 1 225 ? -19.681 1.739 17.478 1.00 91.56 225 THR A O 1
ATOM 1819 N N . VAL A 1 226 ? -17.845 2.912 17.996 1.00 93.00 226 VAL A N 1
ATOM 1820 C CA . VAL A 1 226 ? -17.040 1.722 18.337 1.00 93.00 226 VAL A CA 1
ATOM 1821 C C . VAL A 1 226 ? -17.738 0.835 19.381 1.00 93.00 226 VAL A C 1
ATOM 1823 O O . VAL A 1 226 ? -17.628 -0.385 19.309 1.00 93.00 226 VAL A O 1
ATOM 1826 N N . LEU A 1 227 ? -18.496 1.416 20.320 1.00 92.06 227 LEU A N 1
ATOM 1827 C CA . LEU A 1 227 ? -19.224 0.650 21.335 1.00 92.06 227 LEU A CA 1
ATOM 1828 C C . LEU A 1 227 ? -20.396 -0.159 20.750 1.00 92.06 227 LEU A C 1
ATOM 1830 O O . LEU A 1 227 ? -20.559 -1.308 21.144 1.00 92.06 227 LEU A O 1
ATOM 1834 N N . HIS A 1 228 ? -21.159 0.386 19.794 1.00 90.75 228 HIS A N 1
ATOM 1835 C CA . HIS A 1 228 ? -22.198 -0.384 19.084 1.00 90.75 228 HIS A CA 1
ATOM 1836 C C . HIS A 1 228 ? -21.576 -1.605 18.391 1.00 90.75 228 HIS A C 1
ATOM 1838 O O . HIS A 1 228 ? -22.020 -2.738 18.573 1.00 90.75 228 HIS A O 1
ATOM 1844 N N . LEU A 1 229 ? -20.463 -1.389 17.679 1.00 92.31 229 LEU A N 1
ATOM 1845 C CA . LEU A 1 229 ? -19.752 -2.467 16.992 1.00 92.31 229 LEU A CA 1
ATOM 1846 C C . LEU A 1 229 ? -19.180 -3.502 17.973 1.00 92.31 229 LEU A C 1
ATOM 1848 O O . LEU A 1 229 ? -19.193 -4.695 17.676 1.00 92.31 229 LEU A O 1
ATOM 1852 N N . ALA A 1 230 ? -18.715 -3.076 19.151 1.00 92.38 230 ALA A N 1
ATOM 1853 C CA . ALA A 1 230 ? -18.217 -3.987 20.181 1.00 92.38 230 ALA A CA 1
ATOM 1854 C C . ALA A 1 230 ? -19.313 -4.939 20.671 1.00 92.38 230 ALA A C 1
ATOM 1856 O O . ALA A 1 230 ? -19.042 -6.130 20.817 1.00 92.38 230 ALA A O 1
ATOM 1857 N N . VAL A 1 231 ? -20.540 -4.439 20.856 1.00 90.25 231 VAL A N 1
ATOM 1858 C CA . VAL A 1 231 ? -21.702 -5.277 21.184 1.00 90.25 231 VAL A CA 1
ATOM 1859 C C . VAL A 1 231 ? -21.992 -6.255 20.044 1.00 90.25 231 VAL A C 1
ATOM 1861 O O . VAL A 1 231 ? -22.097 -7.449 20.284 1.00 90.25 231 VAL A O 1
ATOM 1864 N N . SER A 1 232 ? -21.991 -5.803 18.785 1.00 86.88 232 SER A N 1
ATOM 1865 C CA . SER A 1 232 ? -22.231 -6.707 17.643 1.00 86.88 232 SER A CA 1
ATOM 1866 C C . SER A 1 232 ? -21.177 -7.807 17.462 1.00 86.88 232 SER A C 1
ATOM 1868 O O . SER A 1 232 ? -21.458 -8.845 16.866 1.00 86.88 232 SER A O 1
ATOM 1870 N N . SER A 1 233 ? -19.961 -7.598 17.977 1.00 85.12 233 SER A N 1
ATOM 1871 C CA . SER A 1 233 ? -18.878 -8.582 17.881 1.00 85.12 233 SER A CA 1
ATOM 1872 C C . SER A 1 233 ? -19.106 -9.822 18.761 1.00 85.12 233 SER A C 1
ATOM 1874 O O . SER A 1 233 ? -18.423 -10.832 18.566 1.00 85.12 233 SER A O 1
ATOM 1876 N N . ASN A 1 234 ? -20.042 -9.756 19.723 1.00 79.06 234 ASN A N 1
ATOM 1877 C CA . ASN A 1 234 ? -20.315 -10.790 20.729 1.00 79.06 234 ASN A CA 1
ATOM 1878 C C . ASN A 1 234 ? -19.033 -11.253 21.454 1.00 79.06 234 ASN A C 1
ATOM 1880 O O . ASN A 1 234 ? -18.737 -12.443 21.626 1.00 79.06 234 ASN A O 1
ATOM 1884 N N . LYS A 1 235 ? -18.180 -10.282 21.803 1.00 85.06 235 LYS A N 1
ATOM 1885 C CA . LYS A 1 235 ? -16.943 -10.485 22.566 1.00 85.06 235 LYS A CA 1
ATOM 1886 C C . LYS A 1 235 ? -16.982 -9.622 23.816 1.00 85.06 235 LYS A C 1
ATOM 1888 O O . LYS A 1 235 ? -16.539 -8.474 23.794 1.00 85.06 235 LYS A O 1
ATOM 1893 N N . GLU A 1 236 ? -17.416 -10.202 24.935 1.00 88.94 236 GLU A N 1
ATOM 1894 C CA . GLU A 1 236 ? -17.447 -9.511 26.234 1.00 88.94 236 GLU A CA 1
ATOM 1895 C C . GLU A 1 236 ? -16.130 -8.798 26.575 1.00 88.94 236 GLU A C 1
ATOM 1897 O O . GLU A 1 236 ? -16.134 -7.719 27.163 1.00 88.94 236 GLU A O 1
ATOM 1902 N N . GLU A 1 237 ? -14.991 -9.403 26.228 1.00 93.12 237 GLU A N 1
ATOM 1903 C CA . GLU A 1 237 ? -13.670 -8.823 26.484 1.00 93.12 237 GLU A CA 1
ATOM 1904 C C . GLU A 1 237 ? -13.441 -7.522 25.705 1.00 93.12 237 GLU A C 1
ATOM 1906 O O . GLU A 1 237 ? -12.887 -6.577 26.263 1.00 93.12 237 GLU A O 1
ATOM 1911 N N . ILE A 1 238 ? -13.911 -7.437 24.455 1.00 94.00 238 ILE A N 1
ATOM 1912 C CA . ILE A 1 238 ? -13.826 -6.216 23.642 1.00 94.00 238 ILE A CA 1
ATOM 1913 C C . ILE A 1 238 ? -14.762 -5.149 24.207 1.00 94.00 238 ILE A C 1
ATOM 1915 O O . ILE A 1 238 ? -14.354 -4.000 24.345 1.00 94.00 238 ILE A O 1
ATOM 1919 N N . ILE A 1 239 ? -15.982 -5.525 24.600 1.00 91.88 239 ILE A N 1
ATOM 1920 C CA . ILE A 1 239 ? -16.942 -4.599 25.221 1.00 91.88 239 ILE A CA 1
ATOM 1921 C C . ILE A 1 239 ? -16.345 -3.993 26.497 1.00 91.88 239 ILE A C 1
ATOM 1923 O O . ILE A 1 239 ? -16.330 -2.772 26.654 1.00 91.88 239 ILE A O 1
ATOM 1927 N N . LYS A 1 240 ? -15.803 -4.831 27.393 1.00 92.12 240 LYS A N 1
ATOM 1928 C CA . LYS A 1 240 ? -15.153 -4.384 28.638 1.00 92.12 240 LYS A CA 1
ATOM 1929 C C . LYS A 1 240 ? -13.979 -3.451 28.344 1.00 92.12 240 LYS A C 1
ATOM 1931 O O . LYS A 1 240 ? -13.921 -2.361 28.905 1.00 92.12 240 LYS A O 1
ATOM 1936 N N . LEU A 1 241 ? -13.105 -3.840 27.416 1.00 94.38 241 LEU A N 1
ATOM 1937 C CA . LEU A 1 241 ? -11.947 -3.047 27.010 1.00 94.38 241 LEU A CA 1
ATOM 1938 C C . LEU A 1 241 ? -12.346 -1.665 26.469 1.00 94.38 241 LEU A C 1
ATOM 1940 O O . LEU A 1 241 ? -11.791 -0.651 26.890 1.00 94.38 241 LEU A O 1
ATOM 1944 N N . VAL A 1 242 ? -13.324 -1.615 25.560 1.00 92.00 242 VAL A N 1
ATOM 1945 C CA . VAL A 1 242 ? -13.833 -0.365 24.981 1.00 92.00 242 VAL A CA 1
ATOM 1946 C C . VAL A 1 242 ? -14.457 0.507 26.070 1.00 92.00 242 VAL A C 1
ATOM 1948 O O . VAL A 1 242 ? -14.119 1.684 26.168 1.00 92.00 242 VAL A O 1
ATOM 1951 N N . LEU A 1 243 ? -15.305 -0.051 26.940 1.00 90.25 243 LEU A N 1
ATOM 1952 C CA . LEU A 1 243 ? -15.922 0.695 28.042 1.00 90.25 243 LEU A CA 1
ATOM 1953 C C . LEU A 1 243 ? -14.890 1.278 29.007 1.00 90.25 243 LEU A C 1
ATOM 1955 O O . LEU A 1 243 ? -15.023 2.429 29.425 1.00 90.25 243 LEU A O 1
ATOM 1959 N N . ASP A 1 244 ? -13.871 0.505 29.366 1.00 91.62 244 ASP A N 1
ATOM 1960 C CA . ASP A 1 244 ? -12.815 0.976 30.254 1.00 91.62 244 ASP A CA 1
ATOM 1961 C C . ASP A 1 244 ? -12.011 2.100 29.593 1.00 91.62 244 ASP A C 1
ATOM 1963 O O . ASP A 1 244 ? -11.786 3.139 30.218 1.00 91.62 244 ASP A O 1
ATOM 1967 N N . LYS A 1 245 ? -11.720 1.990 28.290 1.00 92.38 245 LYS A N 1
ATOM 1968 C CA . LYS A 1 245 ? -11.029 3.055 27.556 1.00 92.38 245 LYS A CA 1
ATOM 1969 C C . LYS A 1 245 ? -11.860 4.330 27.388 1.00 92.38 245 LYS A C 1
ATOM 1971 O O . LYS A 1 245 ? -11.319 5.437 27.463 1.00 92.38 245 LYS A O 1
ATOM 1976 N N . ILE A 1 246 ? -13.176 4.208 27.209 1.00 89.50 246 ILE A N 1
ATOM 1977 C CA . ILE A 1 246 ? -14.090 5.360 27.177 1.00 89.50 246 ILE A CA 1
ATOM 1978 C C . ILE A 1 246 ? -14.072 6.080 28.538 1.00 89.50 246 ILE A C 1
ATOM 1980 O O . ILE A 1 246 ? -13.921 7.303 28.566 1.00 89.50 246 ILE A O 1
ATOM 1984 N N . LYS A 1 247 ? -14.154 5.344 29.659 1.00 87.50 247 LYS A N 1
ATOM 1985 C CA . LYS A 1 247 ? -14.092 5.918 31.022 1.00 87.50 247 LYS A CA 1
ATOM 1986 C C . LYS A 1 247 ? -12.755 6.605 31.315 1.00 87.50 247 LYS A C 1
ATOM 1988 O O . LYS A 1 247 ? -12.729 7.610 32.022 1.00 87.50 247 LYS A O 1
ATOM 1993 N N . GLU A 1 248 ? -11.647 6.068 30.801 1.00 85.69 248 GLU A N 1
ATOM 1994 C CA . GLU A 1 248 ? -10.330 6.712 30.904 1.00 85.69 248 GLU A CA 1
ATOM 1995 C C . GLU A 1 248 ? -10.282 8.039 30.140 1.00 85.69 248 GLU A C 1
ATOM 1997 O O . GLU A 1 248 ? -9.708 9.016 30.620 1.00 85.69 248 GLU A O 1
ATOM 2002 N N . THR A 1 249 ? -10.886 8.076 28.951 1.00 81.12 249 THR A N 1
ATOM 2003 C CA . THR A 1 249 ? -10.815 9.232 28.050 1.00 81.12 249 THR A CA 1
ATOM 2004 C C . THR A 1 249 ? -11.726 10.372 28.510 1.00 81.12 249 THR A C 1
ATOM 2006 O O . THR A 1 249 ? -11.361 11.541 28.378 1.00 81.12 249 THR A O 1
ATOM 2009 N N . GLN A 1 250 ? -12.907 10.069 29.065 1.00 72.00 250 GLN A N 1
ATOM 2010 C CA . GLN A 1 250 ? -13.858 11.082 29.528 1.00 72.00 250 GLN A CA 1
ATOM 2011 C C . GLN A 1 250 ? -14.526 10.730 30.857 1.00 72.00 250 GLN A C 1
ATOM 2013 O O . GLN A 1 250 ? -14.945 9.602 31.095 1.00 72.00 250 GLN A O 1
ATOM 2018 N N . ARG A 1 251 ? -14.703 11.754 31.708 1.00 61.00 251 ARG A N 1
ATOM 2019 C CA . ARG A 1 251 ? -15.427 11.631 32.986 1.00 61.00 251 ARG A CA 1
ATOM 2020 C C . ARG A 1 251 ? -16.934 11.453 32.814 1.00 61.00 251 ARG A C 1
ATOM 2022 O O . ARG A 1 251 ? -17.549 10.834 33.676 1.00 61.00 251 ARG A O 1
ATOM 2029 N N . ASP A 1 252 ? -17.515 12.015 31.754 1.00 67.88 252 ASP A N 1
ATOM 2030 C CA . ASP A 1 252 ? -18.938 11.867 31.456 1.00 67.88 252 ASP A CA 1
ATOM 2031 C C . ASP A 1 252 ? -19.135 10.870 30.312 1.00 67.88 252 ASP A C 1
ATOM 2033 O O . ASP A 1 252 ? -18.986 11.181 29.131 1.00 67.88 252 ASP A O 1
ATOM 2037 N N . VAL A 1 253 ? -19.421 9.634 30.707 1.00 70.19 253 VAL A N 1
ATOM 2038 C CA . VAL A 1 253 ? -19.585 8.482 29.814 1.00 70.19 253 VAL A CA 1
ATOM 2039 C C . VAL A 1 253 ? -20.992 8.432 29.201 1.00 70.19 253 VAL A C 1
ATOM 2041 O O . VAL A 1 253 ? -21.207 7.716 28.223 1.00 70.19 253 VAL A O 1
ATOM 2044 N N . SER A 1 254 ? -21.947 9.186 29.767 1.00 71.19 254 SER A N 1
ATOM 2045 C CA . SER A 1 254 ? -23.379 9.082 29.445 1.00 71.19 254 SER A CA 1
ATOM 2046 C C . SER A 1 254 ? -23.663 9.370 27.972 1.00 71.19 254 SER A C 1
ATOM 2048 O O . SER A 1 254 ? -24.351 8.600 27.312 1.00 71.19 254 SER A O 1
ATOM 2050 N N . GLN A 1 255 ? -23.016 10.391 27.406 1.00 70.38 255 GLN A N 1
ATOM 2051 C CA . GLN A 1 255 ? -23.198 10.773 26.003 1.00 70.38 255 GLN A CA 1
ATOM 2052 C C . GLN A 1 255 ? -22.736 9.715 24.981 1.00 70.38 255 GLN A C 1
ATOM 2054 O O . GLN A 1 255 ? -23.090 9.823 23.809 1.00 70.38 255 GLN A O 1
ATOM 2059 N N . TYR A 1 256 ? -21.949 8.713 25.396 1.00 70.69 256 TYR A N 1
ATOM 2060 C CA . TYR A 1 256 ? -21.429 7.659 24.513 1.00 70.69 256 TYR A CA 1
ATOM 2061 C C . TYR A 1 256 ? -22.075 6.302 24.746 1.00 70.69 256 TYR A C 1
ATOM 2063 O O . TYR A 1 256 ? -22.286 5.563 23.788 1.00 70.69 256 TYR A O 1
ATOM 2071 N N . ILE A 1 257 ? -22.395 5.984 26.002 1.00 75.19 257 ILE A N 1
ATOM 2072 C CA . ILE A 1 257 ? -23.161 4.780 26.344 1.00 75.19 257 ILE A CA 1
ATOM 2073 C C . ILE A 1 257 ? -24.595 4.908 25.818 1.00 75.19 257 ILE A C 1
ATOM 2075 O O . ILE A 1 257 ? -25.156 3.919 25.365 1.00 75.19 257 ILE A O 1
ATOM 2079 N N . ASP A 1 258 ? -25.145 6.124 25.805 1.00 81.69 258 ASP A N 1
ATOM 2080 C CA . ASP A 1 258 ? -26.475 6.421 25.262 1.00 81.69 258 ASP A CA 1
ATOM 2081 C C . ASP A 1 258 ? -26.410 7.057 23.862 1.00 81.69 258 ASP A C 1
ATOM 2083 O O . ASP A 1 258 ? -27.396 7.628 23.385 1.00 81.69 258 ASP A O 1
ATOM 2087 N N . ALA A 1 259 ? -25.246 7.002 23.199 1.00 81.50 259 ALA A N 1
ATOM 2088 C CA . ALA A 1 259 ? -25.127 7.478 21.827 1.00 81.50 259 ALA A CA 1
ATOM 2089 C C . ALA A 1 259 ? -26.085 6.686 20.944 1.00 81.50 259 ALA A C 1
ATOM 2091 O O . ALA A 1 259 ? -26.111 5.464 21.010 1.00 81.50 259 ALA A O 1
ATOM 2092 N N . LYS A 1 260 ? -26.843 7.397 20.113 1.00 85.12 260 LYS A N 1
ATOM 2093 C CA . LYS A 1 260 ? -27.772 6.778 19.175 1.00 85.12 260 LYS A CA 1
ATOM 2094 C C . LYS A 1 260 ? -27.125 6.568 17.820 1.00 85.12 260 LYS A C 1
ATOM 2096 O O . LYS A 1 260 ? -26.400 7.458 17.338 1.00 85.12 260 LYS A O 1
ATOM 2101 N N . ASP A 1 261 ? -27.409 5.428 17.214 1.00 84.00 261 ASP A N 1
ATOM 2102 C CA . ASP A 1 261 ? -27.133 5.176 15.807 1.00 84.00 261 ASP A CA 1
ATOM 2103 C C . ASP A 1 261 ? -28.104 5.953 14.888 1.00 84.00 261 ASP A C 1
ATOM 2105 O O . ASP A 1 261 ? -28.769 6.911 15.309 1.00 84.00 261 ASP A O 1
ATOM 2109 N N . THR A 1 262 ? -28.138 5.615 13.598 1.00 83.69 262 THR A N 1
ATOM 2110 C CA . THR A 1 262 ? -29.067 6.235 12.637 1.00 83.69 262 THR A CA 1
ATOM 2111 C C . THR A 1 262 ? -30.517 5.779 12.782 1.00 83.69 262 THR A C 1
ATOM 2113 O O . THR A 1 262 ? -31.408 6.487 12.311 1.00 83.69 262 THR A O 1
ATOM 2116 N N . GLU A 1 263 ? -30.762 4.637 13.420 1.00 82.62 263 GLU A N 1
ATOM 2117 C CA . GLU A 1 263 ? -32.096 4.081 13.682 1.00 82.62 263 GLU A CA 1
ATOM 2118 C C . GLU A 1 263 ? -32.665 4.596 15.017 1.00 82.62 263 GLU A C 1
ATOM 2120 O O . GLU A 1 263 ? -33.878 4.618 15.235 1.00 82.62 263 GLU A O 1
ATOM 2125 N N . GLY A 1 264 ? -31.800 5.187 15.845 1.00 85.44 264 GLY A N 1
ATOM 2126 C CA . GLY A 1 264 ? -32.141 5.769 17.134 1.00 85.44 264 GLY A CA 1
ATOM 2127 C C . GLY A 1 264 ? -31.831 4.844 18.306 1.00 85.44 264 GLY A C 1
ATOM 2128 O O . GLY A 1 264 ? -32.164 5.214 19.444 1.00 85.44 264 GLY A O 1
ATOM 2129 N N . ASP A 1 265 ? -31.192 3.710 18.029 1.00 85.75 265 ASP A N 1
ATOM 2130 C CA . ASP A 1 265 ? -30.870 2.669 18.986 1.00 85.75 265 ASP A CA 1
ATOM 2131 C C . ASP A 1 265 ? -29.546 2.959 19.680 1.00 85.75 265 ASP A C 1
ATOM 2133 O O . ASP A 1 265 ? -28.647 3.598 19.133 1.00 85.75 265 ASP A O 1
ATOM 2137 N N . THR A 1 266 ? -29.463 2.556 20.944 1.00 89.00 266 THR A N 1
ATOM 2138 C CA . THR A 1 266 ? -28.240 2.668 21.742 1.00 89.00 266 THR A CA 1
ATOM 2139 C C . THR A 1 266 ? -27.497 1.330 21.751 1.00 89.00 266 THR A C 1
ATOM 2141 O O . THR A 1 266 ? -28.114 0.285 21.524 1.00 89.00 266 THR A O 1
ATOM 2144 N N . PRO A 1 267 ? -26.206 1.292 22.131 1.00 84.31 267 PRO A N 1
ATOM 2145 C CA . PRO A 1 267 ? -25.484 0.032 22.304 1.00 84.31 267 PRO A CA 1
ATOM 2146 C C . PRO A 1 267 ? -26.181 -0.934 23.273 1.00 84.31 267 PRO A C 1
ATOM 2148 O O . PRO A 1 267 ? -26.099 -2.147 23.112 1.00 84.31 267 PRO A O 1
ATOM 2151 N N . LEU A 1 268 ? -26.893 -0.407 24.278 1.00 84.81 268 LEU A N 1
ATOM 2152 C CA . LEU A 1 268 ? -27.674 -1.222 25.208 1.00 84.81 268 LEU A CA 1
ATOM 2153 C C . LEU A 1 268 ? -28.908 -1.846 24.539 1.00 84.81 268 LEU A C 1
ATOM 2155 O O . LEU A 1 268 ? -29.273 -2.969 24.878 1.00 84.81 268 LEU A O 1
ATOM 2159 N N . MET A 1 269 ? -29.546 -1.136 23.603 1.00 85.06 269 MET A N 1
ATOM 2160 C CA . MET A 1 269 ? -30.657 -1.682 22.817 1.00 85.06 269 MET A CA 1
ATOM 2161 C C . MET A 1 269 ? -30.164 -2.829 21.929 1.00 85.06 269 MET A C 1
ATOM 2163 O O . MET A 1 269 ? -30.773 -3.892 21.945 1.00 85.06 269 MET A O 1
ATOM 2167 N N . TRP A 1 270 ? -28.995 -2.681 21.295 1.00 83.81 270 TRP A N 1
ATOM 2168 C CA . TRP A 1 270 ? -28.352 -3.766 20.541 1.00 83.81 270 TRP A CA 1
ATOM 2169 C C . TRP A 1 270 ? -28.039 -4.987 21.419 1.00 83.81 270 TRP A C 1
ATOM 2171 O O . TRP A 1 270 ? -28.271 -6.119 21.003 1.00 83.81 270 TRP A O 1
ATOM 2181 N N . ALA A 1 271 ? -27.540 -4.783 22.644 1.00 83.06 271 ALA A N 1
ATOM 2182 C CA . ALA A 1 271 ? -27.274 -5.890 23.570 1.00 83.06 271 ALA A CA 1
ATOM 2183 C C . ALA A 1 271 ? -28.571 -6.639 23.925 1.00 83.06 271 ALA A C 1
ATOM 2185 O O . ALA A 1 271 ? -28.632 -7.866 23.852 1.00 83.06 271 ALA A O 1
ATOM 2186 N N . ALA A 1 272 ? -29.642 -5.890 24.208 1.00 83.44 272 ALA A N 1
ATOM 2187 C CA . ALA A 1 272 ? -30.953 -6.456 24.506 1.00 83.44 272 ALA A CA 1
ATOM 2188 C C . ALA A 1 272 ? -31.562 -7.225 23.316 1.00 83.44 272 ALA A C 1
ATOM 2190 O O . ALA A 1 272 ? -32.201 -8.255 23.529 1.00 83.44 272 ALA A O 1
ATOM 2191 N N . GLU A 1 273 ? -31.361 -6.755 22.081 1.00 80.06 273 GLU A N 1
ATOM 2192 C CA . GLU A 1 273 ? -31.810 -7.441 20.861 1.00 80.06 273 GLU A CA 1
ATOM 2193 C C . GLU A 1 273 ? -31.015 -8.717 20.570 1.00 80.06 273 GLU A C 1
ATOM 2195 O O . GLU A 1 273 ? -31.601 -9.735 20.192 1.00 80.06 273 GLU A O 1
ATOM 2200 N N . ASN A 1 274 ? -29.700 -8.689 20.797 1.00 74.38 274 ASN A N 1
ATOM 2201 C CA . ASN A 1 274 ? -28.818 -9.840 20.597 1.00 74.38 274 ASN A CA 1
ATOM 2202 C C . ASN A 1 274 ? -28.911 -10.881 21.730 1.00 74.38 274 ASN A C 1
ATOM 2204 O O . ASN A 1 274 ? -28.402 -11.994 21.584 1.00 74.38 274 ASN A O 1
ATOM 2208 N N . GLY A 1 275 ? -29.611 -10.561 22.825 1.00 69.44 275 GLY A N 1
ATOM 2209 C CA . GLY A 1 275 ? -29.787 -11.445 23.979 1.00 69.44 275 GLY A CA 1
ATOM 2210 C C . GLY A 1 275 ? -28.542 -11.563 24.863 1.00 69.44 275 GLY A C 1
ATOM 2211 O O . GLY A 1 275 ? -28.358 -12.608 25.494 1.00 69.44 275 GLY A O 1
ATOM 2212 N N . GLU A 1 276 ? -27.706 -10.521 24.878 1.00 58.31 276 GLU A N 1
ATOM 2213 C CA . GLU A 1 276 ? -26.443 -10.414 25.628 1.00 58.31 276 GLU A CA 1
ATOM 2214 C C . GLU A 1 276 ? -26.589 -9.644 26.950 1.00 58.31 276 GLU A C 1
ATOM 2216 O O . GLU A 1 276 ? -27.323 -8.627 26.995 1.00 58.31 276 GLU A O 1
#

pLDDT: mean 87.08, std 10.45, range [54.06, 97.88]